Protein AF-I1CPD5-F1 (afdb_monomer)

Organism: Rhizopus delemar (strain RA 99-880 / ATCC MYA-4621 / FGSC 9543 / NRRL 43880) (NCBI:txid246409)

InterPro domains:
  IPR000232 Heat shock factor (HSF)-type, DNA-binding [PF00447] (18-62)
  IPR036388 Winged helix-like DNA-binding domain superfamily [G3DSA:1.10.10.10] (9-62)

Secondary structure (DSSP, 8-state):
------HHHHHHHHHHHHHHTT-EES--TTT--SGGGGS---EE-TT-BTTBGGGGGG--PPP-------------------------------------------------------------------TT---------HHHHHHHHHHHHHHHHHHHHHHHHHHHHHHHHHHHHHHHHHHHHHHHHHHGGGTTT-------------------GGGGHHHHHHHHHHHHHHHHHTTTT-

Mean predicted aligned error: 20.78 Å

Sequence (242 aa):
MPDGVNIKEEICLLLNVFQIYGFQRDTDARKSKDSKDKESCRWYHPYFRPGRRDLFHLIRRKATRYTRRKKIKQEKEETTVKTAEEAVEEIIGEEDEEVEEDPETILKMEDDEEDEIVLDNQQPAIQEYNTDDLKPTTQLSEEQQRHVAFRLYQERQRYEKVQDYYTEQLKAAHSKIKEQQLLIQRLEALIKPKAENYMPYYTQPSTMYISPFSFDTENNNWIQNITESIHDIDRECNVNNK

Structure (mmCIF, N/CA/C/O backbone):
data_AF-I1CPD5-F1
#
_entry.id   AF-I1CPD5-F1
#
loop_
_atom_site.group_PDB
_atom_site.id
_atom_site.type_symbol
_atom_site.label_atom_id
_atom_site.label_alt_id
_atom_site.label_comp_id
_atom_site.label_asym_id
_atom_site.label_entity_id
_atom_site.label_seq_id
_atom_site.pdbx_PDB_ins_code
_atom_site.Cartn_x
_atom_site.Cartn_y
_atom_site.Cartn_z
_atom_site.occupancy
_atom_site.B_iso_or_equiv
_atom_site.auth_seq_id
_atom_site.auth_comp_id
_atom_site.auth_asym_id
_atom_site.auth_atom_id
_atom_site.pdbx_PDB_model_num
ATOM 1 N N . MET A 1 1 ? 22.156 1.393 5.334 1.00 42.94 1 MET A N 1
ATOM 2 C CA . MET A 1 1 ? 21.465 0.760 4.195 1.00 42.94 1 MET A CA 1
ATOM 3 C C . MET A 1 1 ? 20.032 0.562 4.638 1.00 42.94 1 MET A C 1
ATOM 5 O O . MET A 1 1 ? 19.879 0.036 5.730 1.00 42.94 1 MET A O 1
ATOM 9 N N . PRO A 1 2 ? 19.024 1.086 3.924 1.00 53.91 2 PRO A N 1
ATOM 10 C CA . PRO A 1 2 ? 17.637 0.892 4.327 1.00 53.91 2 PRO A CA 1
ATOM 11 C C . PRO A 1 2 ? 17.325 -0.602 4.275 1.00 53.91 2 PRO A C 1
ATOM 13 O O . PRO A 1 2 ? 17.705 -1.265 3.305 1.00 53.91 2 PRO A O 1
ATOM 16 N N . ASP A 1 3 ? 16.706 -1.106 5.339 1.00 61.16 3 ASP A N 1
ATOM 17 C CA . ASP A 1 3 ? 16.281 -2.494 5.467 1.00 61.16 3 ASP A CA 1
ATOM 18 C C . ASP A 1 3 ? 15.510 -2.881 4.206 1.00 61.16 3 ASP A C 1
ATOM 20 O O . ASP A 1 3 ? 14.500 -2.265 3.855 1.00 61.16 3 ASP A O 1
ATOM 24 N N . GLY A 1 4 ? 16.064 -3.827 3.447 1.00 69.94 4 GLY A N 1
ATOM 25 C CA . GLY A 1 4 ? 15.443 -4.293 2.220 1.00 69.94 4 GLY A CA 1
ATOM 26 C C . GLY A 1 4 ? 14.062 -4.825 2.565 1.00 69.94 4 GLY A C 1
ATOM 27 O O . GLY A 1 4 ? 13.953 -5.758 3.357 1.00 69.94 4 GLY A O 1
ATOM 28 N N . VAL A 1 5 ? 13.021 -4.217 1.994 1.00 76.44 5 VAL A N 1
ATOM 29 C CA . VAL A 1 5 ? 11.643 -4.687 2.142 1.00 76.44 5 VAL A CA 1
ATOM 30 C C . VAL A 1 5 ? 11.630 -6.177 1.828 1.00 76.44 5 VAL A C 1
ATOM 32 O O . VAL A 1 5 ? 12.008 -6.594 0.729 1.00 76.44 5 VAL A O 1
ATOM 35 N N . ASN A 1 6 ? 11.253 -6.989 2.814 1.00 86.75 6 ASN A N 1
ATOM 36 C CA . ASN A 1 6 ? 11.199 -8.426 2.641 1.00 86.75 6 ASN A CA 1
ATOM 37 C C . ASN A 1 6 ? 9.968 -8.754 1.794 1.00 86.75 6 ASN A C 1
ATOM 39 O O . ASN A 1 6 ? 8.883 -9.015 2.306 1.00 86.75 6 ASN A O 1
ATOM 43 N N . ILE A 1 7 ? 10.145 -8.732 0.472 1.00 86.00 7 ILE A N 1
ATOM 44 C CA . ILE A 1 7 ? 9.095 -8.992 -0.524 1.00 86.00 7 ILE A CA 1
ATOM 45 C C . ILE A 1 7 ? 8.349 -10.300 -0.208 1.00 86.00 7 ILE A C 1
ATOM 47 O O . ILE A 1 7 ? 7.151 -10.411 -0.457 1.00 86.00 7 ILE A O 1
ATOM 51 N N . LYS A 1 8 ? 9.027 -11.293 0.388 1.00 86.12 8 LYS A N 1
ATOM 52 C CA . LYS A 1 8 ? 8.392 -12.552 0.796 1.00 86.12 8 LYS A CA 1
ATOM 53 C C . LYS A 1 8 ? 7.359 -12.341 1.903 1.00 86.12 8 LYS A C 1
ATOM 55 O O . LYS A 1 8 ? 6.286 -12.932 1.831 1.00 86.12 8 LYS A O 1
ATOM 60 N N . GLU A 1 9 ? 7.657 -11.509 2.897 1.00 86.25 9 GLU A N 1
ATOM 61 C CA . GLU A 1 9 ? 6.728 -11.196 3.988 1.00 86.25 9 GLU A CA 1
ATOM 62 C C . GLU A 1 9 ? 5.506 -10.440 3.471 1.00 86.25 9 GLU A C 1
ATOM 64 O O . GLU A 1 9 ? 4.380 -10.823 3.783 1.00 86.25 9 GLU A O 1
ATOM 69 N N . GLU A 1 10 ? 5.701 -9.435 2.614 1.00 89.56 10 GLU A N 1
ATOM 70 C CA . GLU A 1 10 ? 4.587 -8.686 2.022 1.00 89.56 10 GLU A CA 1
ATOM 71 C C . GLU A 1 10 ? 3.681 -9.578 1.169 1.00 89.56 10 GLU A C 1
ATOM 73 O O . GLU A 1 10 ? 2.454 -9.530 1.298 1.00 89.56 10 GLU A O 1
ATOM 78 N N . ILE A 1 11 ? 4.271 -10.452 0.345 1.00 89.06 11 ILE A N 1
ATOM 79 C CA . ILE A 1 11 ? 3.514 -11.438 -0.431 1.00 89.06 11 ILE A CA 1
ATOM 80 C C . ILE A 1 11 ? 2.746 -12.372 0.513 1.00 89.06 11 ILE A C 1
ATOM 82 O O . ILE A 1 11 ? 1.556 -12.597 0.304 1.00 89.06 11 ILE A O 1
ATOM 86 N N . CYS A 1 12 ? 3.368 -12.883 1.578 1.00 88.44 12 CYS A N 1
ATOM 87 C CA . CYS A 1 12 ? 2.688 -13.726 2.566 1.00 88.44 12 CYS A CA 1
ATOM 88 C C . CYS A 1 12 ? 1.507 -13.008 3.239 1.00 88.44 12 CYS A C 1
ATOM 90 O O . CYS A 1 12 ? 0.437 -13.603 3.393 1.00 88.44 12 CYS A O 1
ATOM 92 N N . LEU A 1 13 ? 1.663 -11.729 3.593 1.00 90.88 13 LEU A N 1
ATOM 93 C CA . LEU A 1 13 ? 0.585 -10.915 4.155 1.00 90.88 13 LEU A CA 1
ATOM 94 C C . LEU A 1 13 ? -0.569 -10.746 3.159 1.00 90.88 13 LEU A C 1
ATOM 96 O O . LEU A 1 13 ? -1.727 -10.937 3.534 1.00 90.88 13 LEU A O 1
ATOM 100 N N . LEU A 1 14 ? -0.275 -10.469 1.885 1.00 91.56 14 LEU A N 1
ATOM 101 C CA . LEU A 1 14 ? -1.289 -10.356 0.833 1.00 91.56 14 LEU A CA 1
ATOM 102 C C . LEU A 1 14 ? -2.050 -11.676 0.625 1.00 91.56 14 LEU A C 1
ATOM 104 O O . LEU A 1 14 ? -3.279 -11.689 0.543 1.00 91.56 14 LEU A O 1
ATOM 108 N N . LEU A 1 15 ? -1.335 -12.803 0.587 1.00 92.06 15 LEU A N 1
ATOM 109 C CA . LEU A 1 15 ? -1.947 -14.129 0.460 1.00 92.06 15 LEU A CA 1
ATOM 110 C C . LEU A 1 15 ? -2.858 -14.438 1.659 1.00 92.06 15 LEU A C 1
ATOM 112 O O . LEU A 1 15 ? -3.938 -15.005 1.484 1.00 92.06 15 LEU A O 1
ATOM 116 N N . ASN A 1 16 ? -2.462 -14.025 2.866 1.00 92.44 16 ASN A N 1
ATOM 117 C CA . ASN A 1 16 ? -3.291 -14.160 4.060 1.00 92.44 16 ASN A CA 1
ATOM 118 C C . ASN A 1 16 ? -4.569 -13.309 3.967 1.00 92.44 16 ASN A C 1
ATOM 120 O O . ASN A 1 16 ? -5.648 -13.786 4.317 1.00 92.44 16 ASN A O 1
ATOM 124 N N . VAL A 1 17 ? -4.477 -12.083 3.436 1.00 94.62 17 VAL A N 1
ATOM 125 C CA . VAL A 1 17 ? -5.645 -11.226 3.173 1.00 94.62 17 VAL A CA 1
ATOM 126 C C . VAL A 1 17 ? -6.642 -11.940 2.255 1.00 94.62 17 VAL A C 1
ATOM 128 O O . VAL A 1 17 ? -7.820 -12.045 2.593 1.00 94.62 17 VAL A O 1
ATOM 131 N N . PHE A 1 18 ? -6.196 -12.516 1.139 1.00 95.06 18 PHE A N 1
ATOM 132 C CA . PHE A 1 18 ? -7.093 -13.277 0.261 1.00 95.06 18 PHE A CA 1
ATOM 133 C C . PHE A 1 18 ? -7.773 -14.448 0.981 1.00 95.06 18 PHE A C 1
ATOM 135 O O . PHE A 1 18 ? -8.988 -14.632 0.856 1.00 95.06 18 PHE A O 1
ATOM 142 N N . GLN A 1 19 ? -7.027 -15.178 1.811 1.00 93.38 19 GLN A N 1
ATOM 143 C CA . GLN A 1 19 ? -7.550 -16.317 2.562 1.00 93.38 19 GLN A CA 1
ATOM 144 C C . GLN A 1 19 ? -8.651 -15.919 3.557 1.00 93.38 19 GLN A C 1
ATOM 146 O O . GLN A 1 19 ? -9.700 -16.576 3.621 1.00 93.38 19 GLN A O 1
ATOM 151 N N . ILE A 1 20 ? -8.446 -14.841 4.325 1.00 95.31 20 ILE A N 1
ATOM 152 C CA . ILE A 1 20 ? -9.437 -14.375 5.307 1.00 95.31 20 ILE A CA 1
ATOM 153 C C . ILE A 1 20 ? -10.699 -13.836 4.635 1.00 95.31 20 ILE A C 1
ATOM 155 O O . ILE A 1 20 ? -11.761 -13.931 5.232 1.00 95.31 20 ILE A O 1
ATOM 159 N N . TYR A 1 21 ? -10.621 -13.319 3.410 1.00 96.94 21 TYR A N 1
ATOM 160 C CA . TYR A 1 21 ? -11.795 -12.880 2.647 1.00 96.94 21 TYR A CA 1
ATOM 161 C C . TYR A 1 21 ? -12.427 -13.998 1.808 1.00 96.94 21 TYR A C 1
ATOM 163 O O . TYR A 1 21 ? -13.368 -13.749 1.067 1.00 96.94 21 TYR A O 1
ATOM 171 N N . GLY A 1 22 ? -11.943 -15.238 1.935 1.00 95.88 22 GLY A N 1
ATOM 172 C CA . GLY A 1 22 ? -12.550 -16.401 1.293 1.00 95.88 22 GLY A CA 1
ATOM 173 C C . GLY A 1 22 ? -12.244 -16.556 -0.193 1.00 95.88 22 GLY A C 1
ATOM 174 O O . GLY A 1 22 ? -12.933 -17.323 -0.860 1.00 95.88 22 GLY A O 1
ATOM 175 N N . PHE A 1 23 ? -11.223 -15.876 -0.714 1.00 97.06 23 PHE A N 1
ATOM 176 C CA . PHE A 1 23 ? -10.766 -16.121 -2.077 1.00 97.06 23 PHE A CA 1
ATOM 177 C C . PHE A 1 23 ? -10.183 -17.534 -2.181 1.00 97.06 23 PHE A C 1
ATOM 179 O O . PHE A 1 23 ? -9.459 -17.996 -1.298 1.00 97.06 23 PHE A O 1
ATOM 186 N N . GLN A 1 24 ? -10.504 -18.216 -3.274 1.00 95.25 24 GLN A N 1
ATOM 187 C CA . GLN A 1 24 ? -9.975 -19.529 -3.613 1.00 95.25 24 GLN A CA 1
ATOM 188 C C . GLN A 1 24 ? -8.854 -19.376 -4.638 1.00 95.25 24 GLN A C 1
ATOM 190 O O . GLN A 1 24 ? -8.891 -18.481 -5.486 1.00 95.25 24 GLN A O 1
ATOM 195 N N . ARG A 1 25 ? -7.845 -20.243 -4.552 1.00 93.06 25 ARG A N 1
ATOM 196 C CA . ARG A 1 25 ? -6.737 -20.271 -5.505 1.00 93.06 25 ARG A CA 1
ATOM 197 C C . ARG A 1 25 ? -7.111 -21.189 -6.665 1.00 93.06 25 ARG A C 1
ATOM 199 O O . ARG A 1 25 ? -7.307 -22.379 -6.452 1.00 93.06 25 ARG A O 1
ATOM 206 N N . ASP A 1 26 ? -7.221 -20.612 -7.855 1.00 88.81 26 ASP A N 1
ATOM 207 C CA . ASP A 1 26 ? -7.636 -21.303 -9.083 1.00 88.81 26 ASP A CA 1
ATOM 208 C C . ASP A 1 26 ? -6.428 -21.974 -9.762 1.00 88.81 26 ASP A C 1
ATOM 210 O O . ASP A 1 26 ? -6.491 -23.115 -10.208 1.00 88.81 26 ASP A O 1
ATOM 214 N N . THR A 1 27 ? -5.270 -21.301 -9.741 1.00 83.88 27 THR A N 1
ATOM 215 C CA . THR A 1 27 ? -3.998 -21.830 -10.258 1.00 83.88 27 THR A CA 1
ATOM 216 C C . THR A 1 27 ? -2.889 -21.755 -9.206 1.00 83.88 27 THR A C 1
ATOM 218 O O . THR A 1 27 ? -2.700 -20.730 -8.547 1.00 83.88 27 THR A O 1
ATOM 221 N N . ASP A 1 28 ? -2.130 -22.845 -9.036 1.00 81.44 28 ASP A N 1
ATOM 222 C CA . ASP A 1 28 ? -0.879 -22.848 -8.265 1.00 81.44 28 ASP A CA 1
ATOM 223 C C . ASP A 1 28 ? 0.298 -22.976 -9.235 1.00 81.44 28 ASP A C 1
ATOM 225 O O . ASP A 1 28 ? 0.498 -24.025 -9.850 1.00 81.44 28 ASP A O 1
ATOM 229 N N . ALA A 1 29 ? 1.090 -21.908 -9.332 1.00 77.00 29 ALA A N 1
ATOM 230 C CA . ALA A 1 29 ? 2.306 -21.824 -10.137 1.00 77.00 29 ALA A CA 1
ATOM 231 C C . ALA A 1 29 ? 3.319 -22.953 -9.857 1.00 77.00 29 ALA A C 1
ATOM 233 O O . ALA A 1 29 ? 4.134 -23.285 -10.712 1.00 77.00 29 ALA A O 1
ATOM 234 N N . ARG A 1 30 ? 3.270 -23.571 -8.669 1.00 75.62 30 ARG A N 1
ATOM 235 C CA . ARG A 1 30 ? 4.136 -24.708 -8.312 1.00 75.62 30 ARG A CA 1
ATOM 236 C C . ARG A 1 30 ? 3.640 -26.037 -8.874 1.00 75.62 30 ARG A C 1
ATOM 238 O O . ARG A 1 30 ? 4.415 -26.982 -8.961 1.00 75.62 30 ARG A O 1
ATOM 245 N N . LYS A 1 31 ? 2.351 -26.125 -9.211 1.00 78.38 31 LYS A N 1
ATOM 246 C CA . LYS A 1 31 ? 1.698 -27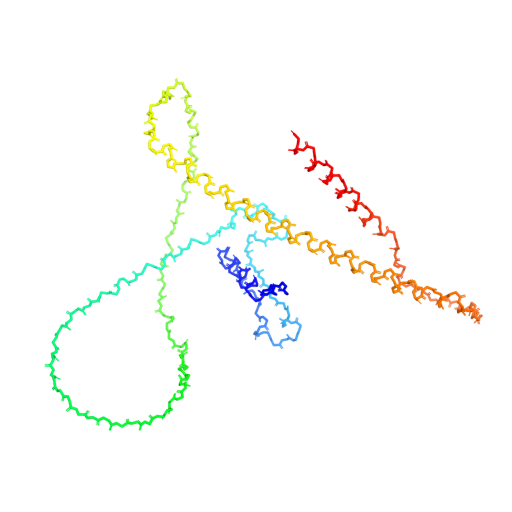.350 -9.697 1.00 78.38 31 LYS A CA 1
ATOM 247 C C . LYS A 1 31 ? 1.445 -27.332 -11.205 1.00 78.38 31 LYS A C 1
ATOM 249 O O . LYS A 1 31 ? 1.069 -28.363 -11.759 1.00 78.38 31 LYS A O 1
ATOM 254 N N . SER A 1 32 ? 1.632 -26.197 -11.878 1.00 78.25 32 SER A N 1
ATOM 255 C CA . SER A 1 32 ? 1.433 -26.095 -13.322 1.00 78.25 32 SER A CA 1
ATOM 256 C C . SER A 1 32 ? 2.569 -26.780 -14.093 1.00 78.25 32 SER A C 1
ATOM 258 O O . SER A 1 32 ? 3.761 -26.549 -13.874 1.00 78.25 32 SER A O 1
ATOM 260 N N . LYS A 1 33 ? 2.187 -27.665 -15.022 1.00 83.69 33 LYS A N 1
ATOM 261 C CA . LYS A 1 33 ? 3.123 -28.339 -15.935 1.00 83.69 33 LYS A CA 1
ATOM 262 C C . LYS A 1 33 ? 3.589 -27.395 -17.047 1.00 83.69 33 LYS A C 1
ATOM 264 O O . LYS A 1 33 ? 4.749 -27.456 -17.458 1.00 83.69 33 LYS A O 1
ATOM 269 N N . ASP A 1 34 ? 2.702 -2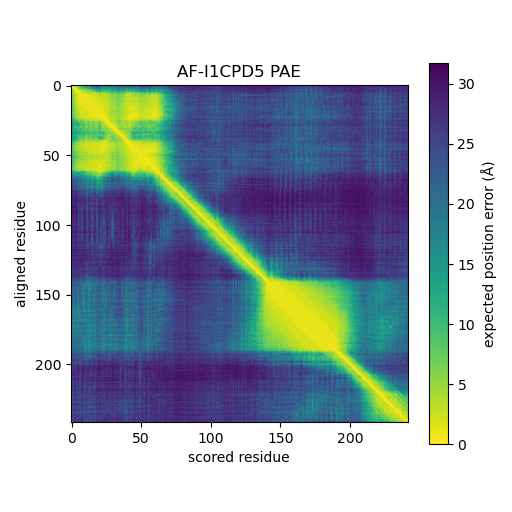6.508 -17.491 1.00 78.50 34 ASP A N 1
ATOM 270 C CA . ASP A 1 34 ? 2.949 -25.579 -18.587 1.00 78.50 34 ASP A CA 1
ATOM 271 C C . ASP A 1 34 ? 3.802 -24.392 -18.146 1.00 78.50 34 ASP A C 1
ATOM 273 O O . ASP A 1 34 ? 3.524 -23.740 -17.144 1.00 78.50 34 ASP A O 1
ATOM 277 N N . SER A 1 35 ? 4.852 -24.085 -18.914 1.00 76.69 35 SER A N 1
ATOM 278 C CA . SER A 1 35 ? 5.803 -23.009 -18.599 1.00 76.69 35 SER A CA 1
ATOM 279 C C . SER A 1 35 ? 5.166 -21.620 -18.531 1.00 76.69 35 SER A C 1
ATOM 281 O O . SER A 1 35 ? 5.679 -20.765 -17.819 1.00 76.69 35 SER A O 1
ATOM 283 N N . LYS A 1 36 ? 4.043 -21.403 -19.226 1.00 78.00 36 LYS A N 1
ATOM 284 C CA . LYS A 1 36 ? 3.321 -20.122 -19.240 1.00 78.00 36 LYS A CA 1
ATOM 285 C C . LYS A 1 36 ? 2.560 -19.842 -17.943 1.00 78.00 36 LYS A C 1
ATOM 287 O O . LYS A 1 36 ? 2.423 -18.685 -17.563 1.00 78.00 36 LYS A O 1
ATOM 292 N N . ASP A 1 37 ? 2.129 -20.886 -17.241 1.00 74.00 37 ASP A N 1
ATOM 293 C CA . ASP A 1 37 ? 1.332 -20.756 -16.017 1.00 74.00 37 ASP A CA 1
ATOM 294 C C . ASP A 1 37 ? 2.192 -20.812 -14.746 1.00 74.00 37 ASP A C 1
ATOM 296 O O . ASP A 1 37 ? 1.668 -20.768 -13.634 1.00 74.00 37 ASP A O 1
ATOM 300 N N . LYS A 1 38 ? 3.521 -20.905 -14.881 1.00 76.25 38 LYS A N 1
ATOM 301 C CA . LYS A 1 38 ? 4.464 -20.910 -13.747 1.00 76.25 38 LYS A CA 1
ATOM 302 C C . LYS A 1 38 ? 4.667 -19.532 -13.121 1.00 76.25 38 LYS A C 1
ATOM 304 O O . LYS A 1 38 ? 5.190 -19.438 -12.018 1.00 76.25 38 LYS A O 1
ATOM 309 N N . GLU A 1 39 ? 4.255 -18.470 -13.805 1.00 76.94 39 GLU A N 1
ATOM 310 C CA . GLU A 1 39 ? 4.449 -17.090 -13.342 1.00 76.94 39 GLU A CA 1
ATOM 311 C C . GLU A 1 39 ? 3.150 -16.431 -12.860 1.00 76.94 39 GLU A C 1
ATOM 313 O O . GLU A 1 39 ? 3.186 -15.324 -12.326 1.00 76.94 39 GLU A O 1
ATOM 318 N N . SER A 1 40 ? 1.996 -17.097 -13.000 1.00 83.25 40 SER A N 1
ATOM 319 C CA . SER A 1 40 ? 0.702 -16.512 -12.638 1.00 83.25 40 SER A CA 1
ATOM 320 C C . SER A 1 40 ? -0.011 -17.299 -11.537 1.00 83.25 40 SER A C 1
ATOM 322 O O . SER A 1 40 ? -0.241 -18.502 -11.624 1.00 83.25 40 SER A O 1
ATOM 324 N N . CYS A 1 41 ? -0.375 -16.594 -10.467 1.00 86.94 41 CYS A N 1
ATOM 325 C CA . CYS A 1 41 ? -1.241 -17.100 -9.409 1.00 86.94 41 CYS A CA 1
ATOM 326 C C . CYS A 1 41 ? -2.592 -16.398 -9.539 1.00 86.94 41 CYS A C 1
ATOM 328 O O . CYS A 1 41 ? -2.670 -15.176 -9.386 1.00 86.94 41 CYS A O 1
ATOM 330 N N . ARG A 1 42 ? -3.652 -17.150 -9.853 1.00 91.75 42 ARG A N 1
ATOM 331 C CA . ARG A 1 42 ? -4.998 -16.600 -10.033 1.00 91.75 42 ARG A CA 1
ATOM 332 C C . ARG A 1 42 ? -5.869 -16.899 -8.819 1.00 91.75 42 ARG A C 1
ATOM 334 O O . ARG A 1 42 ? -5.953 -18.035 -8.354 1.00 91.75 42 ARG A O 1
ATOM 341 N N . TRP A 1 43 ? -6.546 -15.862 -8.337 1.00 94.62 43 TRP A N 1
ATOM 342 C CA . TRP A 1 43 ? -7.496 -15.943 -7.233 1.00 94.62 43 TRP A CA 1
ATOM 343 C C . TRP A 1 43 ? -8.911 -15.666 -7.728 1.00 94.62 43 TRP A C 1
ATOM 345 O O . TRP A 1 43 ? -9.127 -14.781 -8.559 1.00 94.62 43 TRP A O 1
ATOM 355 N N . TYR A 1 44 ? -9.871 -16.414 -7.199 1.00 96.00 44 TYR A N 1
ATOM 356 C CA . TYR A 1 44 ? -11.279 -16.322 -7.555 1.00 96.00 44 TYR A CA 1
ATOM 357 C C . TYR A 1 44 ? -12.146 -16.137 -6.308 1.00 96.00 44 TYR A C 1
ATOM 359 O O . TYR A 1 44 ? -11.915 -16.754 -5.269 1.00 96.00 44 TYR A O 1
ATOM 367 N N . HIS A 1 45 ? -13.168 -15.292 -6.424 1.00 97.50 45 HIS A N 1
ATOM 368 C CA . HIS A 1 45 ? -14.228 -15.161 -5.433 1.00 97.50 45 HIS A CA 1
ATOM 369 C C . HIS A 1 45 ? -15.562 -14.928 -6.163 1.00 97.50 45 HIS A C 1
ATOM 371 O O . HIS A 1 45 ? -15.612 -14.047 -7.026 1.00 97.50 45 HIS A O 1
ATOM 377 N N . PRO A 1 46 ? -16.658 -15.640 -5.830 1.00 97.50 46 PRO A N 1
ATOM 378 C CA . PRO A 1 46 ? -17.920 -15.573 -6.583 1.00 97.50 46 PRO A CA 1
ATOM 379 C C . PRO A 1 46 ? -18.482 -14.155 -6.773 1.00 97.50 46 PRO A C 1
ATOM 381 O O . PRO A 1 46 ? -19.027 -13.829 -7.835 1.00 97.50 46 PRO A O 1
ATOM 384 N N . TYR A 1 47 ? -18.304 -13.314 -5.749 1.00 97.88 47 TYR A N 1
ATOM 385 C CA . TYR A 1 47 ? -18.756 -11.918 -5.694 1.00 97.88 47 TYR A CA 1
ATOM 386 C C . TYR A 1 47 ? -17.717 -10.886 -6.168 1.00 97.88 47 TYR A C 1
ATOM 388 O O . TYR A 1 47 ? -18.026 -9.701 -6.236 1.00 97.88 47 TYR A O 1
ATOM 396 N N . PHE A 1 48 ? -16.496 -11.302 -6.518 1.00 97.25 48 PHE A N 1
ATOM 397 C CA . PHE A 1 48 ? -15.464 -10.402 -7.037 1.00 97.25 48 PHE A CA 1
ATOM 398 C C . PHE A 1 48 ? -15.409 -10.500 -8.563 1.00 97.25 48 PHE A C 1
ATOM 400 O O . PHE A 1 48 ? -14.648 -11.286 -9.130 1.00 97.25 48 PHE A O 1
ATOM 407 N N . ARG A 1 49 ? -16.263 -9.725 -9.243 1.00 96.12 49 ARG A N 1
ATOM 408 C CA . ARG A 1 49 ? -16.379 -9.739 -10.709 1.00 96.12 49 ARG A CA 1
ATOM 409 C C . ARG A 1 49 ? -16.039 -8.374 -11.315 1.00 96.12 49 ARG A C 1
ATOM 411 O O . ARG A 1 49 ? -16.462 -7.350 -10.770 1.00 96.12 49 ARG A O 1
ATOM 418 N N . PRO A 1 50 ? -15.339 -8.328 -12.463 1.00 97.06 50 PRO A N 1
ATOM 419 C CA . PRO A 1 50 ? -15.147 -7.086 -13.206 1.00 97.06 50 PRO A CA 1
ATOM 420 C C . PRO A 1 50 ? -16.494 -6.414 -13.518 1.00 97.06 50 PRO A C 1
ATOM 422 O O . PRO A 1 50 ? -17.430 -7.070 -13.968 1.00 97.06 50 PRO A O 1
ATOM 425 N N . GLY A 1 51 ? -16.609 -5.112 -13.243 1.00 96.94 51 GLY A N 1
ATOM 426 C CA . GLY A 1 51 ? -17.823 -4.325 -13.510 1.00 96.94 51 GLY A CA 1
ATOM 427 C C . GLY A 1 51 ? -18.959 -4.458 -12.483 1.00 96.94 51 GLY A C 1
ATOM 428 O O . GLY A 1 51 ? -19.935 -3.721 -12.580 1.00 96.94 51 GLY A O 1
ATOM 429 N N . ARG A 1 52 ? -18.842 -5.330 -11.472 1.00 97.12 52 ARG A N 1
ATOM 430 C CA . ARG A 1 52 ? -19.867 -5.535 -10.429 1.00 97.12 52 ARG A CA 1
ATOM 431 C C . ARG A 1 52 ? -19.328 -5.200 -9.039 1.00 97.12 52 ARG A C 1
ATOM 433 O O . ARG A 1 52 ? -19.052 -6.078 -8.226 1.00 97.12 52 ARG A O 1
ATOM 440 N N . ARG A 1 53 ? -19.151 -3.901 -8.776 1.00 97.12 53 ARG A N 1
ATOM 441 C CA . ARG A 1 53 ? -18.729 -3.386 -7.454 1.00 97.12 53 ARG A CA 1
ATOM 442 C C . ARG A 1 53 ? -19.844 -3.441 -6.414 1.00 97.12 53 ARG A C 1
ATOM 444 O O . ARG A 1 53 ? -19.571 -3.423 -5.219 1.00 97.12 53 ARG A O 1
ATOM 451 N N . ASP A 1 54 ? -21.086 -3.529 -6.876 1.00 97.56 54 ASP A N 1
ATOM 452 C CA . ASP A 1 54 ? -22.270 -3.695 -6.044 1.00 97.56 54 ASP A CA 1
ATOM 453 C C . ASP A 1 54 ? -22.163 -4.934 -5.159 1.00 97.56 54 ASP A C 1
ATOM 455 O O . ASP A 1 54 ? -22.637 -4.888 -4.043 1.00 97.56 54 ASP A O 1
ATOM 459 N N . LEU A 1 55 ? -21.481 -5.999 -5.587 1.00 96.81 55 LEU A N 1
ATOM 460 C CA . LEU A 1 55 ? -21.368 -7.245 -4.824 1.00 96.81 55 LEU A CA 1
ATOM 461 C C . LEU A 1 55 ? -20.265 -7.227 -3.750 1.00 96.81 55 LEU A C 1
ATOM 463 O O . LEU A 1 55 ? -20.152 -8.174 -2.973 1.00 96.81 55 LEU A O 1
ATOM 467 N N . PHE A 1 56 ? -19.449 -6.171 -3.664 1.00 96.50 56 PHE A N 1
ATOM 468 C CA . PHE A 1 56 ? -18.280 -6.155 -2.772 1.00 96.50 56 PHE A CA 1
ATOM 469 C C . PHE A 1 56 ? -18.653 -6.210 -1.288 1.00 96.50 56 PHE A C 1
ATOM 471 O O . PHE A 1 56 ? -17.925 -6.807 -0.502 1.00 96.50 56 PHE A O 1
ATOM 478 N N . HIS A 1 57 ? -19.812 -5.672 -0.905 1.00 96.19 57 HIS A N 1
ATOM 479 C CA . HIS A 1 57 ? -20.306 -5.728 0.476 1.00 96.19 57 HIS A CA 1
ATOM 480 C C . HIS A 1 57 ? -20.648 -7.155 0.951 1.00 96.19 57 HIS A C 1
ATOM 482 O O . HIS A 1 57 ? -20.763 -7.398 2.155 1.00 96.19 57 HIS A O 1
ATOM 488 N N . LEU A 1 58 ? -20.805 -8.104 0.020 1.00 97.06 58 LEU A N 1
ATOM 489 C CA . LEU A 1 58 ? -21.022 -9.520 0.323 1.00 97.06 58 LEU A CA 1
ATOM 490 C C . LEU A 1 58 ? -19.709 -10.256 0.627 1.00 97.06 58 LEU A C 1
ATOM 492 O O . LEU A 1 58 ? -19.735 -11.338 1.211 1.00 97.06 58 LEU A O 1
ATOM 496 N N . ILE A 1 59 ? -18.558 -9.683 0.261 1.00 97.31 59 ILE A N 1
ATOM 497 C CA . ILE A 1 59 ? -17.240 -10.231 0.590 1.00 97.31 59 ILE A CA 1
ATOM 498 C C . ILE A 1 59 ? -16.937 -9.869 2.042 1.00 97.31 59 ILE A C 1
ATOM 500 O O . ILE A 1 59 ? -16.627 -8.724 2.370 1.00 97.31 59 ILE A O 1
ATOM 504 N N . ARG A 1 60 ? -17.041 -10.853 2.935 1.00 96.62 60 ARG A N 1
ATOM 505 C CA . ARG A 1 60 ? -16.820 -10.666 4.372 1.00 96.62 60 ARG A CA 1
ATOM 506 C C . ARG A 1 60 ? -15.581 -11.411 4.834 1.00 96.62 60 ARG A C 1
ATOM 508 O O . ARG A 1 60 ? -15.238 -12.475 4.325 1.00 96.62 60 ARG A O 1
ATOM 515 N N . ARG A 1 61 ? -14.924 -10.852 5.848 1.00 95.19 61 ARG A N 1
ATOM 516 C CA . ARG A 1 61 ? -13.822 -11.522 6.534 1.00 95.19 61 ARG A CA 1
ATOM 517 C C . ARG A 1 61 ? -14.365 -12.738 7.293 1.00 95.19 61 ARG A C 1
ATOM 519 O O . ARG A 1 61 ? -15.304 -12.608 8.075 1.00 95.19 61 ARG A O 1
ATOM 526 N N . LYS A 1 62 ? -13.746 -13.902 7.108 1.00 91.75 62 LYS A N 1
ATOM 527 C CA . LYS A 1 62 ? -13.949 -15.093 7.936 1.00 91.75 62 LYS A CA 1
ATOM 528 C C . LYS A 1 62 ? -13.595 -14.745 9.380 1.00 91.75 62 LYS A C 1
ATOM 530 O O . LYS A 1 62 ? -12.525 -14.190 9.640 1.00 91.75 62 LYS A O 1
ATOM 535 N N . ALA A 1 63 ? -14.490 -15.066 10.314 1.00 84.88 63 ALA A N 1
ATOM 536 C CA . ALA A 1 63 ? -14.212 -14.896 11.733 1.00 84.88 63 ALA A CA 1
ATOM 537 C C . ALA A 1 63 ? -12.931 -15.661 12.073 1.00 84.88 63 ALA A C 1
ATOM 539 O O . ALA A 1 63 ? -12.759 -16.814 11.666 1.00 84.88 63 ALA A O 1
ATOM 540 N N . THR A 1 64 ? -12.015 -15.019 12.797 1.00 78.31 64 THR A N 1
ATOM 541 C CA . THR A 1 64 ? -10.846 -15.721 13.314 1.00 78.31 64 THR A CA 1
ATOM 542 C C . THR A 1 64 ? -11.378 -16.808 14.230 1.00 78.31 64 THR A C 1
ATOM 544 O O . THR A 1 64 ? -11.900 -16.506 15.306 1.00 78.31 64 THR A O 1
ATOM 547 N N . ARG A 1 65 ? -11.283 -18.071 13.801 1.00 73.75 65 ARG A N 1
ATOM 548 C CA . ARG A 1 65 ? -11.440 -19.192 14.718 1.00 73.75 65 ARG A CA 1
ATOM 549 C C . ARG A 1 65 ? -10.302 -19.032 15.713 1.00 73.75 65 ARG A C 1
ATOM 551 O O . ARG A 1 65 ? -9.173 -19.413 15.423 1.00 73.75 65 ARG A O 1
ATOM 558 N N . TYR A 1 66 ? -10.576 -18.388 16.848 1.00 61.66 66 TYR A N 1
ATOM 559 C CA . TYR A 1 66 ? -9.696 -18.487 17.996 1.00 61.66 66 TYR A CA 1
ATOM 560 C C . TYR A 1 66 ? -9.591 -19.978 18.248 1.00 61.66 66 TYR A C 1
ATOM 562 O O . TYR A 1 66 ? -10.578 -20.616 18.618 1.00 61.66 66 TYR A O 1
ATOM 570 N N . THR A 1 67 ? -8.425 -20.548 17.952 1.00 58.38 67 THR A N 1
ATOM 571 C CA . THR A 1 67 ? -8.114 -21.908 18.349 1.00 58.38 67 THR A CA 1
ATOM 572 C C . THR A 1 67 ? -8.273 -21.900 19.856 1.00 58.38 67 THR A C 1
ATOM 574 O O . THR A 1 67 ? -7.501 -21.285 20.594 1.00 58.38 67 THR A O 1
ATOM 577 N N . ARG A 1 68 ? -9.396 -22.452 20.319 1.00 60.12 68 ARG A N 1
ATOM 578 C CA . ARG A 1 68 ? -9.708 -22.562 21.733 1.00 60.12 68 ARG A CA 1
ATOM 579 C C . ARG A 1 68 ? -8.580 -23.419 22.276 1.00 60.12 68 ARG A C 1
ATOM 581 O O . ARG A 1 68 ? -8.566 -24.617 22.015 1.00 60.12 68 ARG A O 1
ATOM 588 N N . ARG A 1 69 ? -7.581 -22.785 22.903 1.00 58.38 69 ARG A N 1
ATOM 589 C CA . ARG A 1 69 ? -6.410 -23.468 23.454 1.00 58.38 69 ARG A CA 1
ATOM 590 C C . ARG A 1 69 ? -6.954 -24.619 24.283 1.00 58.38 69 ARG A C 1
ATOM 592 O O . ARG A 1 69 ? -7.595 -24.382 25.310 1.00 58.38 69 ARG A O 1
ATOM 599 N N . LYS A 1 70 ? -6.777 -25.847 23.787 1.00 63.69 70 LYS A N 1
ATOM 600 C CA . LYS A 1 70 ?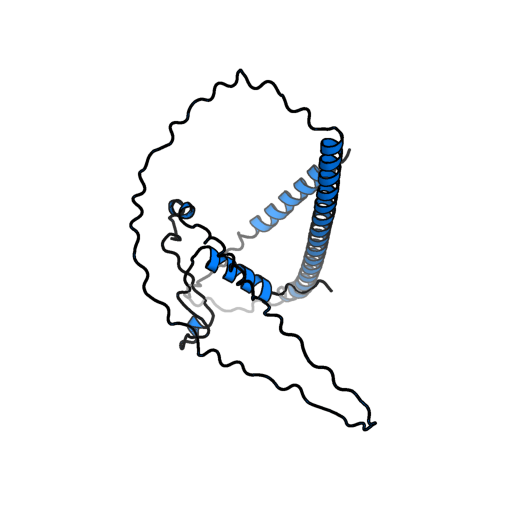 -7.036 -27.063 24.550 1.00 63.69 70 LYS A CA 1
ATOM 601 C C . LYS A 1 70 ? -6.178 -26.873 25.793 1.00 63.69 70 LYS A C 1
ATOM 603 O O . LYS A 1 70 ? -4.957 -26.817 25.682 1.00 63.69 70 LYS A O 1
ATOM 608 N N . LYS A 1 71 ? -6.805 -26.610 26.944 1.00 60.22 71 LYS A N 1
ATOM 609 C CA . LYS A 1 71 ? -6.090 -26.566 28.217 1.00 60.22 71 LYS A CA 1
ATOM 610 C C . LYS A 1 71 ? -5.490 -27.955 28.364 1.00 60.22 71 LYS A C 1
ATOM 612 O O . LYS A 1 71 ? -6.224 -28.901 28.634 1.00 60.22 71 LYS A O 1
ATOM 617 N N . ILE A 1 72 ? -4.197 -28.072 28.078 1.00 60.53 72 ILE A N 1
ATOM 618 C CA . ILE A 1 72 ? -3.410 -29.255 28.387 1.00 60.53 72 ILE A CA 1
ATOM 619 C C . ILE A 1 72 ? -3.516 -29.374 29.901 1.00 60.53 72 ILE A C 1
ATOM 621 O O . ILE A 1 72 ? -3.019 -28.531 30.649 1.00 60.53 72 ILE A O 1
ATOM 625 N N . LYS A 1 73 ? -4.329 -30.336 30.329 1.00 62.00 73 LYS A N 1
ATOM 626 C CA . LYS A 1 73 ? -4.519 -30.684 31.725 1.00 62.00 73 LYS A CA 1
ATOM 627 C C . LYS A 1 73 ? -3.190 -31.304 32.137 1.00 62.00 73 LYS A C 1
ATOM 629 O O . LYS A 1 73 ? -2.875 -32.418 31.744 1.00 62.00 73 LYS A O 1
ATOM 634 N N . GLN A 1 74 ? -2.372 -30.500 32.800 1.00 52.31 74 GLN A N 1
ATOM 635 C CA . GLN A 1 74 ? -1.109 -30.917 33.377 1.00 52.31 74 GLN A CA 1
ATOM 636 C C . GLN A 1 74 ? -1.467 -31.848 34.542 1.00 52.31 74 GLN A C 1
ATOM 638 O O . GLN A 1 74 ? -1.783 -31.3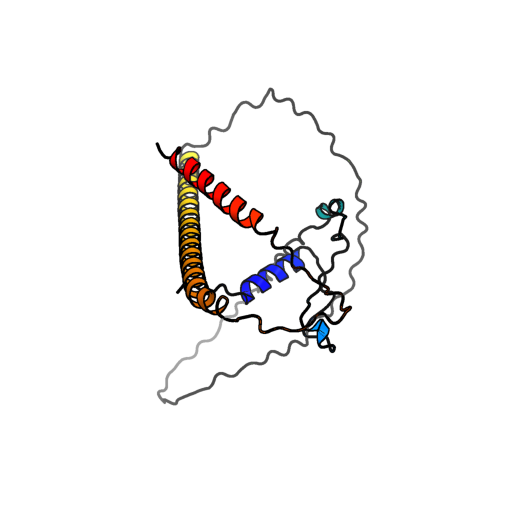86 35.638 1.00 52.31 74 GLN A O 1
ATOM 643 N N . GLU A 1 75 ? -1.559 -33.148 34.265 1.00 58.56 75 GLU A N 1
ATOM 644 C CA . GLU A 1 75 ? -1.625 -34.152 35.318 1.00 58.56 75 GLU A CA 1
ATOM 645 C C . GLU A 1 75 ? -0.257 -34.211 35.988 1.00 58.56 75 GLU A C 1
ATOM 647 O O . GLU A 1 75 ? 0.790 -34.382 35.366 1.00 58.56 75 GLU A O 1
ATOM 652 N N . LYS A 1 76 ? -0.314 -33.911 37.278 1.00 54.75 76 LYS A N 1
ATOM 653 C CA . LYS A 1 76 ? 0.772 -33.846 38.230 1.00 54.75 76 LYS A CA 1
ATOM 654 C C . LYS A 1 76 ? 0.819 -35.214 38.901 1.00 54.75 76 LYS A C 1
ATOM 656 O O . LYS A 1 76 ? -0.065 -35.492 39.704 1.00 54.75 76 LYS A O 1
ATOM 661 N N . GLU A 1 77 ? 1.835 -36.020 38.620 1.00 55.62 77 GLU A N 1
ATOM 662 C CA . GLU A 1 77 ? 2.247 -37.089 39.532 1.00 55.62 77 GLU A CA 1
ATOM 663 C C . GLU A 1 77 ? 3.733 -36.938 39.866 1.00 55.62 77 GLU A C 1
ATOM 665 O O . GLU A 1 77 ? 4.614 -36.934 39.009 1.00 55.62 77 GLU A O 1
ATOM 670 N N . GLU A 1 78 ? 3.954 -36.697 41.158 1.00 53.62 78 GLU A N 1
ATOM 671 C CA . GLU A 1 78 ? 5.226 -36.665 41.869 1.00 53.62 78 GLU A CA 1
ATOM 672 C C . GLU A 1 78 ? 5.734 -38.090 42.145 1.00 53.62 78 GLU A C 1
ATOM 674 O O . GLU A 1 78 ? 4.967 -39.048 42.119 1.00 53.62 78 GLU A O 1
ATOM 679 N N . THR A 1 79 ? 6.999 -38.155 42.582 1.00 40.34 79 THR A N 1
ATOM 680 C CA . THR A 1 79 ? 7.782 -39.284 43.136 1.00 40.34 79 THR A CA 1
ATOM 681 C C . THR A 1 79 ? 8.653 -39.999 42.089 1.00 40.34 79 THR A C 1
ATOM 683 O O . THR A 1 79 ? 8.177 -40.472 41.076 1.00 40.34 79 THR A O 1
ATOM 686 N N . THR A 1 80 ? 9.981 -40.105 42.221 1.00 40.38 80 THR A N 1
ATOM 687 C CA . THR A 1 80 ? 10.770 -40.322 43.441 1.00 40.38 80 THR A CA 1
ATOM 688 C C . THR A 1 80 ? 12.241 -39.939 43.218 1.00 40.38 80 THR A C 1
ATOM 690 O O . THR A 1 80 ? 12.827 -40.260 42.189 1.00 40.38 80 THR A O 1
ATOM 693 N N . VAL A 1 81 ? 12.842 -39.296 44.219 1.00 51.34 81 VAL A N 1
ATOM 694 C CA . VAL A 1 81 ? 14.280 -39.005 44.345 1.00 51.34 81 VAL A CA 1
ATOM 695 C C . VAL A 1 81 ? 15.061 -40.283 44.675 1.00 51.34 81 VAL A C 1
ATOM 697 O O . VAL A 1 81 ? 14.704 -40.963 45.637 1.00 51.34 81 VAL A O 1
ATOM 700 N N . LYS A 1 82 ? 16.177 -40.537 43.974 1.00 44.81 82 LYS A N 1
ATOM 701 C CA . LYS A 1 82 ? 17.384 -41.172 44.540 1.00 44.81 82 LYS A CA 1
ATOM 702 C C . LYS A 1 82 ? 18.664 -40.514 43.988 1.00 44.81 82 LYS A C 1
ATOM 704 O O . LYS A 1 82 ? 18.926 -40.542 42.794 1.00 44.81 82 LYS A O 1
ATOM 709 N N . THR A 1 83 ? 19.397 -39.913 44.925 1.00 41.78 83 THR A N 1
ATOM 710 C CA . THR A 1 83 ? 20.858 -39.683 45.059 1.00 41.78 83 THR A CA 1
ATOM 711 C C . THR A 1 83 ? 21.737 -40.811 44.488 1.00 41.78 83 THR A C 1
ATOM 713 O O . THR A 1 83 ? 21.268 -41.943 44.463 1.00 41.78 83 THR A O 1
ATOM 716 N N . ALA A 1 84 ? 23.022 -40.669 44.142 1.00 48.00 84 ALA A N 1
ATOM 717 C CA . ALA A 1 84 ? 24.024 -39.594 44.158 1.00 48.00 84 ALA A CA 1
ATOM 718 C C . ALA A 1 84 ? 25.235 -40.055 43.298 1.00 48.00 84 ALA A C 1
ATOM 720 O O . ALA A 1 84 ? 25.389 -41.253 43.089 1.00 48.00 84 ALA A O 1
ATOM 721 N N . GLU A 1 85 ? 26.055 -39.087 42.865 1.00 49.41 85 GLU A N 1
ATOM 722 C CA . GLU A 1 85 ? 27.522 -39.127 42.659 1.00 49.41 85 GLU A CA 1
ATOM 723 C C . GLU A 1 85 ? 28.175 -40.313 41.915 1.00 49.41 85 GLU A C 1
ATOM 725 O O . GLU A 1 85 ? 28.345 -41.375 42.496 1.00 49.41 85 GLU A O 1
ATOM 730 N N . GLU A 1 86 ? 28.710 -40.068 40.707 1.00 48.75 86 GLU A N 1
ATOM 731 C CA . GLU A 1 86 ? 30.150 -40.234 40.414 1.00 48.75 86 GLU A CA 1
ATOM 732 C C . GLU A 1 86 ? 30.541 -39.485 39.120 1.00 48.75 86 GLU A C 1
ATOM 734 O O . GLU A 1 86 ? 29.697 -39.059 38.335 1.00 48.75 86 GLU A O 1
ATOM 739 N N . ALA A 1 87 ? 31.835 -39.228 38.990 1.00 47.19 87 ALA A N 1
ATOM 740 C CA . ALA A 1 87 ? 32.492 -38.148 38.278 1.00 47.19 87 ALA A CA 1
ATOM 741 C C . ALA A 1 87 ? 32.823 -38.422 36.793 1.00 47.19 87 ALA A C 1
ATOM 743 O O . ALA A 1 87 ? 33.103 -39.550 36.416 1.00 47.19 87 ALA A O 1
ATOM 744 N N . VAL A 1 88 ? 32.899 -37.315 36.036 1.00 54.84 88 VAL A N 1
ATOM 745 C CA . VAL A 1 88 ? 33.876 -36.987 34.970 1.00 54.84 88 VAL A CA 1
ATOM 746 C C . VAL A 1 88 ? 34.029 -37.978 33.807 1.00 54.84 88 VAL A C 1
ATOM 748 O O . VAL A 1 88 ? 34.725 -38.973 33.937 1.00 54.84 88 VAL A O 1
ATOM 751 N N . GLU A 1 89 ? 33.563 -37.581 32.617 1.00 50.47 89 GLU A N 1
ATOM 752 C CA . GLU A 1 89 ? 34.453 -37.436 31.453 1.00 50.47 89 GLU A CA 1
ATOM 753 C C . GLU A 1 89 ? 33.831 -36.572 30.340 1.00 50.47 89 GLU A C 1
ATOM 755 O O . GLU A 1 89 ? 32.638 -36.603 30.050 1.00 50.47 89 GLU A O 1
ATOM 760 N N . GLU A 1 90 ? 34.704 -35.741 29.791 1.00 56.97 90 GLU A N 1
ATOM 761 C CA . GLU A 1 90 ? 34.639 -34.923 28.583 1.00 56.97 90 GLU A CA 1
ATOM 762 C C . GLU A 1 90 ? 34.493 -35.801 27.324 1.00 56.97 90 GLU A C 1
ATOM 764 O O . GLU A 1 90 ? 35.152 -36.828 27.281 1.00 56.97 90 GLU A O 1
ATOM 769 N N . ILE A 1 91 ? 33.676 -35.405 26.328 1.00 46.88 91 ILE A N 1
ATOM 770 C CA . ILE A 1 91 ? 33.739 -35.720 24.866 1.00 46.88 91 ILE A CA 1
ATOM 771 C C . ILE A 1 91 ? 32.518 -35.017 24.214 1.00 46.88 91 ILE A C 1
ATOM 773 O O . ILE A 1 91 ? 31.381 -35.288 24.573 1.00 46.88 91 ILE A O 1
ATOM 777 N N . ILE A 1 92 ? 32.693 -33.864 23.556 1.00 47.81 92 ILE A N 1
ATOM 778 C CA . ILE A 1 92 ? 32.801 -33.651 22.094 1.00 47.81 92 ILE A CA 1
ATOM 779 C C . ILE A 1 92 ? 31.587 -34.148 21.281 1.00 47.81 92 ILE A C 1
ATOM 781 O O . ILE A 1 92 ? 31.462 -35.337 21.030 1.00 47.81 92 ILE A O 1
ATOM 785 N N . GLY A 1 93 ? 30.821 -33.173 20.767 1.00 49.72 93 GLY A N 1
ATOM 786 C CA . GLY A 1 93 ? 30.205 -33.163 19.431 1.00 49.72 93 GLY A CA 1
ATOM 787 C C . GLY A 1 93 ? 29.037 -34.113 19.174 1.00 49.72 93 GLY A C 1
ATOM 788 O O . GLY A 1 93 ? 29.266 -35.261 18.823 1.00 49.72 93 GLY A O 1
ATOM 789 N N . GLU A 1 94 ? 27.810 -33.589 19.191 1.00 51.28 94 GLU A N 1
ATOM 790 C CA . GLU A 1 94 ? 26.676 -34.214 18.503 1.00 51.28 94 GLU A CA 1
ATOM 791 C C . GLU A 1 94 ? 25.958 -33.180 17.638 1.00 51.28 94 GLU A C 1
ATOM 793 O O . GLU A 1 94 ? 25.778 -32.019 18.010 1.00 51.28 94 GLU A O 1
ATOM 798 N N . GLU A 1 95 ? 25.696 -33.638 16.425 1.00 49.22 95 GLU A N 1
ATOM 799 C CA . GLU A 1 95 ? 25.296 -32.919 15.233 1.00 49.22 95 GLU A CA 1
ATOM 800 C C . GLU A 1 95 ? 23.784 -32.662 15.250 1.00 49.22 95 GLU A C 1
ATOM 802 O O . GLU A 1 95 ? 23.014 -33.430 15.825 1.00 49.22 95 GLU A O 1
ATOM 807 N N . ASP A 1 96 ? 23.370 -31.563 14.617 1.00 45.69 96 ASP A N 1
ATOM 808 C CA . ASP A 1 96 ? 21.970 -31.194 14.425 1.00 45.69 96 ASP A CA 1
ATOM 809 C C . ASP A 1 96 ? 21.230 -32.292 13.633 1.00 45.69 96 ASP A C 1
ATOM 811 O O . ASP A 1 96 ? 21.349 -32.400 12.411 1.00 45.69 96 ASP A O 1
ATOM 815 N N . GLU A 1 97 ? 20.468 -33.121 14.345 1.00 60.81 97 GLU A N 1
ATOM 816 C CA . GLU A 1 97 ? 19.575 -34.131 13.781 1.00 60.81 97 GLU A CA 1
ATOM 817 C C . GLU A 1 97 ? 18.302 -33.431 13.262 1.00 60.81 97 GLU A C 1
ATOM 819 O O . GLU A 1 97 ? 17.419 -33.026 14.024 1.00 60.81 97 GLU A O 1
ATOM 824 N N . GLU A 1 98 ? 18.233 -33.222 11.942 1.00 56.03 98 GLU A N 1
ATOM 825 C CA . GLU A 1 98 ? 17.033 -32.752 11.241 1.00 56.03 98 GLU A CA 1
ATOM 826 C C . GLU A 1 98 ? 15.904 -33.782 11.393 1.00 56.03 98 GLU A C 1
ATOM 828 O O . GLU A 1 98 ? 15.859 -34.808 10.715 1.00 56.03 98 GLU A O 1
ATOM 833 N N . VAL A 1 99 ? 14.961 -33.494 12.289 1.00 49.97 99 VAL A N 1
ATOM 834 C CA . VAL A 1 99 ? 13.709 -34.244 12.413 1.00 49.97 99 VAL A CA 1
ATOM 835 C C . VAL A 1 99 ? 12.792 -33.855 11.248 1.00 49.97 99 VAL A C 1
ATOM 837 O O . VAL A 1 99 ? 12.117 -32.824 11.286 1.00 49.97 99 VAL A O 1
ATOM 840 N N . GLU A 1 100 ? 12.769 -34.677 10.195 1.00 58.66 100 GLU A N 1
ATOM 841 C CA . GLU A 1 100 ? 11.714 -34.648 9.176 1.00 58.66 100 GLU A CA 1
ATOM 842 C C . GLU A 1 100 ? 10.380 -35.082 9.810 1.00 58.66 100 GLU A C 1
ATOM 844 O O . GLU A 1 100 ? 10.125 -36.265 10.035 1.00 58.66 100 GLU A O 1
ATOM 849 N N . GLU A 1 101 ? 9.506 -34.118 10.113 1.00 52.12 101 GLU A N 1
ATOM 850 C CA . GLU A 1 101 ? 8.111 -34.408 10.448 1.00 52.12 101 GLU A CA 1
ATOM 851 C C . GLU A 1 101 ? 7.302 -34.651 9.164 1.00 52.12 101 GLU A C 1
ATOM 853 O O . GLU A 1 101 ? 6.984 -33.734 8.404 1.00 52.12 101 GLU A O 1
ATOM 858 N N . ASP A 1 102 ? 6.972 -35.922 8.956 1.00 51.78 102 ASP A N 1
ATOM 859 C CA . ASP A 1 102 ? 6.132 -36.472 7.895 1.00 51.78 102 ASP A CA 1
ATOM 860 C C . ASP A 1 102 ? 4.679 -35.929 7.996 1.00 51.78 102 ASP A C 1
ATOM 862 O O . ASP A 1 102 ? 3.973 -36.225 8.968 1.00 51.78 102 ASP A O 1
ATOM 866 N N . PRO A 1 103 ? 4.176 -35.109 7.047 1.00 50.97 103 PRO A N 1
ATOM 867 C CA . PRO A 1 103 ? 2.879 -34.432 7.166 1.00 50.97 103 PRO A CA 1
ATOM 868 C C . PRO A 1 103 ? 1.697 -35.292 6.684 1.00 50.97 103 PRO A C 1
ATOM 870 O O . PRO A 1 103 ? 0.756 -34.780 6.071 1.00 50.97 103 PRO A O 1
ATOM 873 N N . GLU A 1 104 ? 1.715 -36.597 6.954 1.00 49.84 104 GLU A N 1
ATOM 874 C CA . GLU A 1 104 ? 0.696 -37.541 6.484 1.00 49.84 104 GLU A CA 1
ATOM 875 C C . GLU A 1 104 ? -0.118 -38.139 7.635 1.00 49.84 104 GLU A C 1
ATOM 877 O O . GLU A 1 104 ? -0.224 -39.342 7.840 1.00 49.84 104 GLU A O 1
ATOM 882 N N . THR A 1 105 ? -0.747 -37.286 8.436 1.00 51.09 105 THR A N 1
ATOM 883 C CA . THR A 1 105 ? -1.884 -37.697 9.267 1.00 51.09 105 THR A CA 1
ATOM 884 C C . THR A 1 105 ? -2.701 -36.471 9.647 1.00 51.09 105 THR A C 1
ATOM 886 O O . THR A 1 105 ? -2.159 -35.395 9.853 1.00 51.09 105 THR A O 1
ATOM 889 N N . ILE A 1 106 ? -4.015 -36.647 9.802 1.00 50.03 106 ILE A N 1
ATOM 890 C CA . ILE A 1 106 ? -5.021 -35.628 10.160 1.00 50.03 106 ILE A CA 1
ATOM 891 C C . ILE A 1 106 ? -5.676 -34.955 8.946 1.00 50.03 106 ILE A C 1
ATOM 893 O O . ILE A 1 106 ? -5.529 -33.761 8.738 1.00 50.03 106 ILE A O 1
ATOM 897 N N . LEU A 1 107 ? -6.517 -35.696 8.219 1.00 42.38 107 LEU A N 1
ATOM 898 C CA . LEU A 1 107 ? -7.831 -35.194 7.786 1.00 42.38 107 LEU A CA 1
ATOM 899 C C . LEU A 1 107 ? -8.800 -36.374 7.604 1.00 42.38 107 LEU A C 1
ATOM 901 O O . LEU A 1 107 ? -8.983 -36.903 6.512 1.00 42.38 107 LEU A O 1
ATOM 905 N N . LYS A 1 108 ? -9.430 -36.784 8.705 1.00 56.22 108 LYS A N 1
ATOM 906 C CA . LYS A 1 108 ? -10.707 -37.509 8.705 1.00 56.22 108 LYS A CA 1
ATOM 907 C C . LYS A 1 108 ? -11.536 -36.998 9.875 1.00 56.22 108 LYS A C 1
ATOM 909 O O . LYS A 1 108 ? -11.336 -37.486 10.975 1.00 56.22 108 LYS A O 1
ATOM 914 N N . MET A 1 109 ? -12.378 -35.999 9.632 1.00 45.66 109 MET A N 1
ATOM 915 C CA . MET A 1 109 ? -13.576 -35.640 10.411 1.00 45.66 109 MET A CA 1
ATOM 916 C C . MET A 1 109 ? -14.449 -34.856 9.418 1.00 45.66 109 MET A C 1
ATOM 918 O O . MET A 1 109 ? -14.015 -33.809 8.944 1.00 45.66 109 MET A O 1
ATOM 922 N N . GLU A 1 110 ? -15.398 -35.522 8.766 1.00 53.47 110 GLU A N 1
ATOM 923 C CA . GLU A 1 110 ? -16.773 -35.799 9.222 1.00 53.47 110 GLU A CA 1
ATOM 924 C C . GLU A 1 110 ? -17.725 -34.699 8.738 1.00 53.47 110 GLU A C 1
ATOM 926 O O . GLU A 1 110 ? -17.493 -33.506 8.933 1.00 53.47 110 GLU A O 1
ATOM 931 N N . ASP A 1 111 ? -18.728 -35.167 7.999 1.00 50.62 111 ASP A N 1
ATOM 932 C CA . ASP A 1 111 ? -19.833 -34.427 7.415 1.00 50.62 111 ASP A CA 1
ATOM 933 C C . ASP A 1 111 ? -20.744 -33.928 8.544 1.00 50.62 111 ASP A C 1
ATOM 935 O O . ASP A 1 111 ? -21.364 -34.742 9.223 1.00 50.62 111 ASP A O 1
ATOM 939 N N . ASP A 1 112 ? -20.826 -32.610 8.736 1.00 48.06 112 ASP A N 1
ATOM 940 C CA . ASP A 1 112 ? -21.785 -31.992 9.654 1.00 48.06 112 ASP A CA 1
ATOM 941 C C . ASP A 1 112 ? -22.800 -31.157 8.867 1.00 48.06 112 ASP A C 1
ATOM 943 O O . ASP A 1 112 ? -22.466 -30.391 7.958 1.00 48.06 112 ASP A O 1
ATOM 947 N N . GLU A 1 113 ? -24.048 -31.387 9.250 1.00 57.78 113 GLU A N 1
ATOM 948 C CA . GLU A 1 113 ? -25.312 -31.093 8.592 1.00 57.78 113 GLU A CA 1
ATOM 949 C C . GLU A 1 113 ? -25.551 -29.601 8.289 1.00 57.78 113 GLU A C 1
ATOM 951 O O . GLU A 1 113 ? -25.146 -28.695 9.022 1.00 57.78 113 GLU A O 1
ATOM 956 N N . GLU A 1 114 ? -26.241 -29.349 7.174 1.00 52.12 114 GLU A N 1
ATOM 957 C CA . GLU A 1 114 ? -26.692 -28.023 6.757 1.00 52.12 114 GLU A CA 1
ATOM 958 C C . GLU A 1 114 ? -27.857 -27.549 7.642 1.00 52.12 114 GLU A C 1
ATOM 960 O O . GLU A 1 114 ? -29.018 -27.852 7.376 1.00 52.12 114 GLU A O 1
ATOM 965 N N . ASP A 1 115 ? -27.558 -26.762 8.677 1.00 45.00 115 ASP A N 1
ATOM 966 C CA . ASP A 1 115 ? -28.580 -25.979 9.376 1.00 45.00 115 ASP A CA 1
ATOM 967 C C . ASP A 1 115 ? -29.033 -24.804 8.488 1.00 45.00 115 ASP A C 1
ATOM 969 O O . ASP A 1 115 ? -28.334 -23.802 8.291 1.00 45.00 115 ASP A O 1
ATOM 973 N N . GLU A 1 116 ? -30.238 -24.945 7.943 1.00 58.12 116 GLU A N 1
ATOM 974 C CA . GLU A 1 116 ? -30.966 -23.964 7.145 1.00 58.12 116 GLU A CA 1
ATOM 975 C C . GLU A 1 116 ? -31.341 -22.739 8.010 1.00 58.12 116 GLU A C 1
ATOM 977 O O . GLU A 1 116 ? -32.364 -22.698 8.696 1.00 58.12 116 GLU A O 1
ATOM 982 N N . ILE A 1 117 ? -30.489 -21.707 8.012 1.00 47.59 117 ILE A N 1
ATOM 983 C CA . ILE A 1 117 ? -30.771 -20.438 8.700 1.00 47.59 117 ILE A CA 1
ATOM 984 C C . ILE A 1 117 ? -31.786 -19.638 7.870 1.00 47.59 117 ILE A C 1
ATOM 986 O O . ILE A 1 117 ? -31.423 -18.883 6.965 1.00 47.59 117 ILE A O 1
ATOM 990 N N . VAL A 1 118 ? -33.069 -19.772 8.211 1.00 51.19 118 VAL A N 1
ATOM 991 C CA . VAL A 1 118 ? -34.143 -18.880 7.751 1.00 51.19 118 VAL A CA 1
ATOM 992 C C . VAL A 1 118 ? -33.889 -17.479 8.321 1.00 51.19 118 VAL A C 1
ATOM 994 O O . VAL A 1 118 ? -34.173 -17.186 9.481 1.00 51.19 118 VAL A O 1
ATOM 997 N N . LEU A 1 119 ? -33.296 -16.607 7.504 1.00 46.00 119 LEU A N 1
ATOM 998 C CA . LEU A 1 119 ? -33.086 -15.192 7.813 1.00 46.00 119 LEU A CA 1
ATOM 999 C C . LEU A 1 119 ? -34.422 -14.452 7.696 1.00 46.00 119 LEU A C 1
ATOM 1001 O O . LEU A 1 119 ? -34.791 -13.952 6.633 1.00 46.00 119 LEU A O 1
ATOM 1005 N N . ASP A 1 120 ? -35.152 -14.412 8.809 1.00 45.38 120 ASP A N 1
ATOM 1006 C CA . ASP A 1 120 ? -36.371 -13.626 8.934 1.00 45.38 120 ASP A CA 1
ATOM 1007 C C . ASP A 1 120 ? -36.011 -12.134 8.854 1.00 45.38 120 ASP A C 1
ATOM 1009 O O . ASP A 1 120 ? -35.296 -11.571 9.687 1.00 45.38 120 ASP A O 1
ATOM 1013 N N . ASN A 1 121 ? -36.438 -11.514 7.759 1.00 50.09 121 ASN A N 1
ATOM 1014 C CA . ASN A 1 121 ? -36.010 -10.202 7.294 1.00 50.09 121 ASN A CA 1
ATOM 1015 C C . ASN A 1 121 ? -36.816 -9.095 7.998 1.00 50.09 121 ASN A C 1
ATOM 1017 O O . ASN A 1 121 ? -37.488 -8.285 7.360 1.00 50.09 121 ASN A O 1
ATOM 1021 N N . GLN A 1 122 ? -36.790 -9.083 9.331 1.00 46.25 122 GLN A N 1
ATOM 1022 C CA . GLN A 1 122 ? -37.388 -8.013 10.122 1.00 46.25 122 GLN A CA 1
ATOM 1023 C C . GLN A 1 122 ? -36.410 -6.838 10.174 1.00 46.25 122 GLN A C 1
ATOM 1025 O O . GLN A 1 122 ? -35.464 -6.820 10.960 1.00 46.25 122 GLN A O 1
ATOM 1030 N N . GLN A 1 123 ? -36.639 -5.840 9.314 1.00 53.22 123 GLN A N 1
ATOM 1031 C CA . GLN A 1 123 ? -36.074 -4.506 9.500 1.00 53.22 123 GLN A CA 1
ATOM 1032 C C . GLN A 1 123 ? -36.421 -4.039 10.921 1.00 53.22 123 GLN A C 1
ATOM 1034 O O . GLN A 1 123 ? -37.611 -3.911 11.224 1.00 53.22 123 GLN A O 1
ATOM 1039 N N . PRO A 1 124 ? -35.441 -3.763 11.803 1.00 46.56 124 PRO A N 1
ATOM 1040 C CA . PRO A 1 124 ? -35.755 -3.075 13.038 1.00 46.56 124 PRO A CA 1
ATOM 1041 C C . PRO A 1 124 ? -36.267 -1.693 12.644 1.00 46.56 124 PRO A C 1
ATOM 1043 O O . PRO A 1 124 ? -35.548 -0.895 12.039 1.00 46.56 124 PRO A O 1
ATOM 1046 N N . ALA A 1 125 ? -37.544 -1.447 12.933 1.00 49.88 125 ALA A N 1
ATOM 1047 C CA . ALA A 1 125 ? -38.133 -0.127 12.847 1.00 49.88 125 ALA A CA 1
ATOM 1048 C C . ALA A 1 125 ? -37.202 0.841 13.582 1.00 49.88 125 ALA A C 1
ATOM 1050 O O . ALA A 1 125 ? -36.892 0.642 14.759 1.00 49.88 125 ALA A O 1
ATOM 1051 N N . ILE A 1 126 ? -36.719 1.849 12.859 1.00 50.09 126 ILE A N 1
ATOM 1052 C CA . ILE A 1 126 ? -35.958 2.958 13.419 1.00 50.09 126 ILE A CA 1
ATOM 1053 C C . ILE A 1 126 ? -36.923 3.659 14.374 1.00 50.09 126 ILE A C 1
ATOM 1055 O O . ILE A 1 126 ? -37.775 4.436 13.953 1.00 50.09 126 ILE A O 1
ATOM 1059 N N . GLN A 1 127 ? -36.857 3.300 15.654 1.00 45.28 127 GLN A N 1
ATOM 1060 C CA . GLN A 1 127 ? -37.515 4.054 16.704 1.00 45.28 127 GLN A CA 1
ATOM 1061 C C . GLN A 1 127 ? -36.770 5.379 16.794 1.00 45.28 127 GLN A C 1
ATOM 1063 O O . GLN A 1 127 ? -35.603 5.403 17.173 1.00 45.28 127 GLN A O 1
ATOM 1068 N N . GLU A 1 128 ? -37.432 6.464 16.398 1.00 53.19 128 GLU A N 1
ATOM 1069 C CA . GLU A 1 128 ? -37.012 7.826 16.708 1.00 53.19 128 GLU A CA 1
ATOM 1070 C C . GLU A 1 128 ? -36.925 7.954 18.232 1.00 53.19 128 GLU A C 1
ATOM 1072 O O . GLU A 1 128 ? -37.920 8.115 18.940 1.00 53.19 128 GLU A O 1
ATOM 1077 N N . TYR A 1 129 ? -35.718 7.789 18.760 1.00 49.22 129 TYR A N 1
ATOM 1078 C CA . TYR A 1 129 ? -35.424 8.044 20.159 1.00 49.22 129 TYR A CA 1
ATOM 1079 C C . TYR A 1 129 ? -35.460 9.558 20.374 1.00 49.22 129 TYR A C 1
ATOM 1081 O O . TYR A 1 129 ? -34.584 10.287 19.912 1.00 49.22 129 TYR A O 1
ATOM 1089 N N . ASN A 1 130 ? -36.502 10.012 21.073 1.00 56.84 130 ASN A N 1
ATOM 1090 C CA . ASN A 1 130 ? -36.664 11.389 21.528 1.00 56.84 130 ASN A CA 1
ATOM 1091 C C . ASN A 1 130 ? -35.424 11.841 22.317 1.00 56.84 130 ASN A C 1
ATOM 1093 O O . ASN A 1 130 ? -35.056 11.244 23.330 1.00 56.84 130 ASN 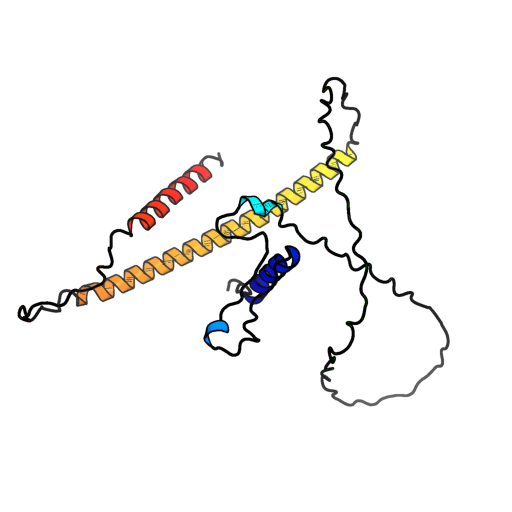A O 1
ATOM 1097 N N . THR A 1 131 ? -34.787 12.906 21.839 1.00 57.81 131 THR A N 1
ATOM 1098 C CA . THR A 1 131 ? -33.516 13.473 22.322 1.00 57.81 131 THR A CA 1
ATOM 1099 C C . THR A 1 131 ? -33.611 14.301 23.608 1.00 57.81 131 THR A C 1
ATOM 1101 O O . THR A 1 131 ? -32.605 14.869 24.027 1.00 57.81 131 THR A O 1
ATOM 1104 N N . ASP A 1 132 ? -34.768 14.366 24.267 1.00 57.19 132 ASP A N 1
ATOM 1105 C CA . ASP A 1 132 ? -35.029 15.428 25.249 1.00 57.19 132 ASP A CA 1
ATOM 1106 C C . ASP A 1 132 ? -34.750 15.078 26.724 1.00 57.19 132 ASP A C 1
ATOM 1108 O O . ASP A 1 132 ? -34.888 15.954 27.572 1.00 57.19 132 ASP A O 1
ATOM 1112 N N . ASP A 1 133 ? -34.291 13.862 27.063 1.00 51.91 133 ASP A N 1
ATOM 1113 C CA . ASP A 1 133 ? -34.175 13.447 28.482 1.00 51.91 133 ASP A CA 1
ATOM 1114 C C . ASP A 1 133 ? -32.846 12.799 28.926 1.00 51.91 133 ASP A C 1
ATOM 1116 O O . ASP A 1 133 ? -32.747 12.208 30.005 1.00 51.91 133 ASP A O 1
ATOM 1120 N N . LEU A 1 134 ? -31.757 12.963 28.169 1.00 54.91 134 LEU A N 1
ATOM 1121 C CA . LEU A 1 134 ? -30.424 12.553 28.637 1.00 54.91 134 LEU A CA 1
ATOM 1122 C C . LEU A 1 134 ? -29.762 13.665 29.463 1.00 54.91 134 LEU A C 1
ATOM 1124 O O . LEU A 1 134 ? -28.867 14.375 29.005 1.00 54.91 134 LEU A O 1
ATOM 1128 N N . LYS A 1 135 ? -30.168 13.786 30.733 1.00 61.03 135 LYS A N 1
ATOM 1129 C CA . LYS A 1 135 ? -29.362 14.488 31.747 1.00 61.03 135 LYS A CA 1
ATOM 1130 C C . LYS A 1 135 ? -27.974 13.828 31.821 1.00 61.03 135 LYS A C 1
ATOM 1132 O O . LYS A 1 135 ? -27.914 12.623 32.079 1.00 61.03 135 LYS A O 1
ATOM 1137 N N . PRO A 1 136 ? -26.863 14.573 31.668 1.00 53.28 136 PRO A N 1
ATOM 1138 C CA . PRO A 1 136 ? -25.511 14.023 31.712 1.00 53.28 136 PRO A CA 1
ATOM 1139 C C . PRO A 1 136 ? -25.172 13.606 33.150 1.00 53.28 136 PRO A C 1
ATOM 1141 O O . PRO A 1 136 ? -24.585 14.360 33.920 1.00 53.28 136 PRO A O 1
ATOM 1144 N N . THR A 1 137 ? -25.583 12.400 33.538 1.00 56.84 137 THR A N 1
ATOM 1145 C CA . THR A 1 137 ? -25.369 11.854 34.883 1.00 56.84 137 THR A CA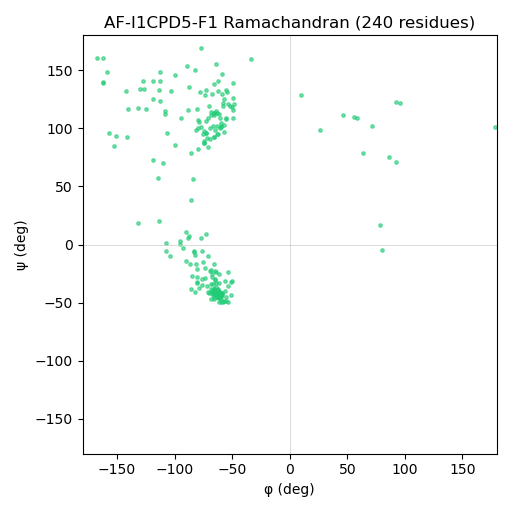 1
ATOM 1146 C C . THR A 1 137 ? -24.358 10.726 34.816 1.00 56.84 137 THR A C 1
ATOM 1148 O O . THR A 1 137 ? -24.674 9.555 34.995 1.00 56.84 137 THR A O 1
ATOM 1151 N N . THR A 1 138 ? -23.105 11.073 34.553 1.00 58.41 138 THR A N 1
ATOM 1152 C CA . THR A 1 138 ? -21.981 10.278 35.049 1.00 58.41 138 THR A CA 1
ATOM 1153 C C . THR A 1 138 ? -20.810 11.228 35.246 1.00 58.41 138 THR A C 1
ATOM 1155 O O . THR A 1 138 ? -20.081 11.541 34.309 1.00 58.41 138 THR A O 1
ATOM 1158 N N . GLN A 1 139 ? -20.660 11.754 36.465 1.00 70.38 139 GLN A N 1
ATOM 1159 C CA . GLN A 1 139 ? -19.437 12.449 36.858 1.00 70.38 139 GLN A CA 1
ATOM 1160 C C . GLN A 1 139 ? -18.319 11.403 36.876 1.00 70.38 139 GLN A C 1
ATOM 1162 O O . GLN A 1 139 ? -18.149 10.668 37.846 1.00 70.38 139 GLN A O 1
ATOM 1167 N N . LEU A 1 140 ? -17.625 11.269 35.746 1.00 67.81 140 LEU A N 1
ATOM 1168 C CA . LEU A 1 140 ? -16.436 10.439 35.622 1.00 67.81 140 LEU A CA 1
ATOM 1169 C C . LEU A 1 140 ? -15.423 10.950 36.653 1.00 67.81 140 LEU A C 1
ATOM 1171 O O . LEU A 1 140 ? -15.085 12.136 36.616 1.00 67.81 140 LEU A O 1
ATOM 1175 N N . SER A 1 141 ? -14.983 10.085 37.572 1.00 86.94 141 SER A N 1
ATOM 1176 C CA . SER A 1 141 ? -14.045 10.447 38.645 1.00 86.94 141 SER A CA 1
ATOM 1177 C C . SER A 1 141 ? -12.839 11.195 38.064 1.00 86.94 141 SER A C 1
ATOM 1179 O O . SER A 1 141 ? -12.326 10.806 37.012 1.00 86.94 141 SER A O 1
ATOM 1181 N N . GLU A 1 142 ? -12.365 12.253 38.731 1.00 90.06 142 GLU A N 1
ATOM 1182 C CA . GLU A 1 142 ? -11.192 13.027 38.283 1.00 90.06 142 GLU A CA 1
ATOM 1183 C C . GLU A 1 142 ? -9.985 12.126 37.979 1.00 90.06 142 GLU A C 1
ATOM 1185 O O . GLU A 1 142 ? -9.210 12.387 37.059 1.00 90.06 142 GLU A O 1
ATOM 1190 N N . GLU A 1 143 ? -9.845 11.019 38.708 1.00 89.94 143 GLU A N 1
ATOM 1191 C CA . GLU A 1 143 ? -8.791 10.032 38.492 1.00 89.94 143 GLU A CA 1
ATOM 1192 C C . GLU A 1 143 ? -8.933 9.308 37.143 1.00 89.94 143 GLU A C 1
ATOM 1194 O O . GLU A 1 143 ? -7.955 9.137 36.411 1.00 89.94 143 GLU A O 1
ATOM 1199 N N . GLN A 1 144 ? -10.162 8.957 36.756 1.00 91.88 144 GLN A N 1
ATOM 1200 C CA . GLN A 1 144 ? -10.447 8.366 35.449 1.00 91.88 144 GLN A CA 1
ATOM 1201 C C . GLN A 1 144 ? -10.168 9.367 34.324 1.00 91.88 144 GLN A C 1
ATOM 1203 O O . GLN A 1 144 ? -9.599 8.988 33.299 1.00 91.88 144 GLN A O 1
ATOM 1208 N N . GLN A 1 145 ? -10.488 10.649 34.528 1.00 92.00 145 GLN A N 1
ATOM 1209 C CA . GLN A 1 145 ? -10.182 11.705 33.559 1.00 92.00 145 GLN A CA 1
ATOM 1210 C C . GLN A 1 145 ? -8.668 11.868 33.362 1.00 92.00 145 GLN A C 1
ATOM 1212 O O . GLN A 1 145 ? -8.199 11.905 32.223 1.00 92.00 145 GLN A O 1
ATOM 1217 N N . ARG A 1 146 ? -7.881 11.875 34.449 1.00 93.56 146 ARG A N 1
ATOM 1218 C CA . ARG A 1 146 ? -6.409 11.922 34.379 1.00 93.56 146 ARG A CA 1
ATOM 1219 C C . ARG A 1 146 ? -5.833 10.710 33.654 1.00 93.56 146 ARG A C 1
ATOM 1221 O O . ARG A 1 146 ? -4.947 10.864 32.815 1.00 93.56 146 ARG A O 1
ATOM 1228 N N . HIS A 1 147 ? -6.352 9.515 33.931 1.00 94.19 147 HIS A N 1
ATOM 1229 C CA . HIS A 1 147 ? -5.892 8.294 33.275 1.00 94.19 147 HIS A CA 1
ATOM 1230 C C . HIS A 1 147 ? -6.195 8.289 31.766 1.00 94.19 147 HIS A C 1
ATOM 1232 O O . HIS A 1 147 ? -5.356 7.876 30.962 1.00 94.19 147 HIS A O 1
ATOM 1238 N N . VAL A 1 148 ? -7.372 8.775 31.360 1.00 93.75 148 VAL A N 1
ATOM 1239 C CA . VAL A 1 148 ? -7.729 8.928 29.940 1.00 93.75 148 VAL A CA 1
ATOM 1240 C C . VAL A 1 148 ? -6.838 9.970 29.264 1.00 93.75 148 VAL A C 1
ATOM 1242 O O . VAL A 1 148 ? -6.272 9.679 28.212 1.00 93.75 148 VAL A O 1
ATOM 1245 N N . ALA A 1 149 ? -6.639 11.137 29.883 1.00 95.94 149 ALA A N 1
ATOM 1246 C CA . ALA A 1 149 ? -5.765 12.182 29.353 1.00 95.94 149 ALA A CA 1
ATOM 1247 C C . ALA A 1 149 ? -4.321 11.686 29.161 1.00 95.94 149 ALA A C 1
ATOM 1249 O O . ALA A 1 149 ? -3.711 11.929 28.121 1.00 95.94 149 ALA A O 1
ATOM 1250 N N . PHE A 1 150 ? -3.798 10.923 30.124 1.00 98.00 150 PHE A N 1
ATOM 1251 C CA . PHE A 1 150 ? -2.467 10.329 30.029 1.00 98.00 150 PHE A CA 1
ATOM 1252 C C . PHE A 1 150 ? -2.354 9.316 28.879 1.00 98.00 150 PHE A C 1
ATOM 1254 O O . PHE A 1 150 ? -1.388 9.363 28.117 1.00 98.00 150 PHE A O 1
ATOM 1261 N N . ARG A 1 151 ? -3.353 8.439 28.691 1.00 97.69 151 ARG A N 1
ATOM 1262 C CA . ARG A 1 151 ? -3.372 7.502 27.552 1.00 97.69 151 ARG A CA 1
ATOM 1263 C C . ARG A 1 151 ? -3.439 8.221 26.206 1.00 97.69 151 ARG A C 1
ATOM 1265 O O . ARG A 1 151 ? -2.708 7.852 25.292 1.00 97.69 151 ARG A O 1
ATOM 1272 N N . LEU A 1 152 ? -4.262 9.265 26.092 1.00 97.12 152 LEU A N 1
ATOM 1273 C CA . LEU A 1 152 ? -4.346 10.078 24.874 1.00 97.12 152 LEU A CA 1
ATOM 1274 C C . LEU A 1 152 ? -3.019 10.779 24.564 1.00 97.12 152 LEU A C 1
ATOM 1276 O O . LEU A 1 152 ? -2.606 10.824 23.408 1.00 97.12 152 LEU A O 1
ATOM 1280 N N . TYR A 1 153 ? -2.323 11.277 25.586 1.00 98.19 153 TYR A N 1
ATOM 1281 C CA . TYR A 1 153 ? -0.996 11.865 25.423 1.00 98.19 153 TYR A CA 1
ATOM 1282 C C . TYR A 1 153 ? 0.027 10.846 24.898 1.00 98.19 153 TYR A C 1
ATOM 1284 O O . TYR A 1 153 ? 0.763 11.142 23.959 1.00 98.19 153 TYR A O 1
ATOM 1292 N N . GLN A 1 154 ? 0.042 9.629 25.451 1.00 97.94 154 GLN A N 1
ATOM 1293 C CA . GLN A 1 154 ? 0.931 8.564 24.978 1.00 97.94 154 GLN A CA 1
ATOM 1294 C C . GLN A 1 154 ? 0.647 8.161 23.531 1.00 97.94 154 GLN A C 1
ATOM 1296 O O . GLN A 1 154 ? 1.580 8.008 22.744 1.00 97.94 154 GLN A O 1
ATOM 1301 N N . GLU A 1 155 ? -0.627 8.007 23.170 1.00 96.12 155 GLU A N 1
ATOM 1302 C CA . GLU A 1 155 ? -1.011 7.703 21.792 1.00 96.12 155 GLU A CA 1
ATOM 1303 C C . GLU A 1 155 ? -0.603 8.832 20.843 1.00 96.12 155 GLU A C 1
ATOM 1305 O O . GLU A 1 155 ? 0.023 8.565 19.821 1.00 96.12 155 GLU A O 1
ATOM 1310 N N . ARG A 1 156 ? -0.818 10.099 21.217 1.00 97.62 156 ARG A N 1
ATOM 1311 C CA . ARG A 1 156 ? -0.352 11.247 20.423 1.00 97.62 156 ARG A CA 1
ATOM 1312 C C . ARG A 1 156 ? 1.155 11.185 20.151 1.00 97.62 156 ARG A C 1
ATOM 1314 O O . ARG A 1 156 ? 1.567 11.368 19.012 1.00 97.62 156 ARG A O 1
ATOM 1321 N N . GLN A 1 157 ? 1.961 10.876 21.167 1.00 97.44 157 GLN A N 1
ATOM 1322 C CA . GLN A 1 157 ? 3.415 10.729 21.023 1.00 97.44 157 GLN A CA 1
ATOM 1323 C C . GLN A 1 157 ? 3.813 9.564 20.103 1.00 97.44 157 GLN A C 1
ATOM 1325 O O . GLN A 1 157 ? 4.826 9.637 19.410 1.00 97.44 157 GLN A O 1
ATOM 1330 N N . ARG A 1 158 ? 3.035 8.475 20.080 1.00 95.81 158 ARG A N 1
ATOM 1331 C CA . ARG A 1 158 ? 3.260 7.365 19.142 1.00 95.81 158 ARG A CA 1
ATOM 1332 C C . ARG A 1 158 ? 2.968 7.782 17.707 1.00 95.81 158 ARG A C 1
ATOM 1334 O O . ARG A 1 158 ? 3.792 7.513 16.839 1.00 95.81 158 ARG A O 1
ATOM 1341 N N . TYR A 1 159 ? 1.840 8.452 17.473 1.00 96.31 159 TYR A N 1
ATOM 1342 C CA . TYR A 1 159 ? 1.483 8.948 16.143 1.00 96.31 159 TYR A CA 1
ATOM 1343 C C . TYR A 1 159 ? 2.504 9.949 15.610 1.00 96.31 159 TYR A C 1
ATOM 1345 O O . TYR A 1 159 ? 2.896 9.833 14.455 1.00 96.31 159 TYR A O 1
ATOM 1353 N N . GLU A 1 160 ? 2.981 10.866 16.452 1.00 97.19 160 GLU A N 1
ATOM 1354 C CA . GLU A 1 160 ? 4.014 11.843 16.092 1.00 97.19 160 GLU A CA 1
ATOM 1355 C C . GLU A 1 160 ? 5.295 11.150 15.605 1.00 97.19 160 GLU A C 1
ATOM 1357 O O . GLU A 1 160 ? 5.747 11.399 14.493 1.00 97.19 160 GLU A O 1
ATOM 1362 N N . LYS A 1 161 ? 5.798 10.156 16.349 1.00 95.50 161 LYS A N 1
ATOM 1363 C CA . LYS A 1 161 ? 6.984 9.381 15.939 1.00 95.50 161 LYS A CA 1
ATOM 1364 C C . LYS A 1 161 ? 6.793 8.626 14.625 1.00 95.50 161 LYS A C 1
ATOM 1366 O O . LYS A 1 161 ? 7.714 8.542 13.815 1.00 95.50 161 LYS A O 1
ATOM 1371 N N . VAL A 1 162 ? 5.618 8.028 14.430 1.00 96.75 162 VAL A N 1
ATOM 1372 C CA . VAL A 1 162 ? 5.296 7.301 13.194 1.00 96.75 162 VAL A CA 1
ATOM 1373 C C . VAL A 1 162 ? 5.207 8.271 12.016 1.00 96.75 162 VAL A C 1
ATOM 1375 O O . VAL A 1 162 ? 5.712 7.975 10.934 1.00 96.75 162 VAL A O 1
ATOM 1378 N N . GLN A 1 163 ? 4.603 9.439 12.223 1.00 95.19 163 GLN A N 1
ATOM 1379 C CA . GLN A 1 163 ? 4.529 10.492 11.220 1.00 95.19 163 GLN A CA 1
ATOM 1380 C C . GLN A 1 163 ? 5.930 10.979 10.839 1.00 95.19 163 GLN A C 1
ATOM 1382 O O . GLN A 1 163 ? 6.254 10.989 9.651 1.00 95.19 163 GLN A O 1
ATOM 1387 N N . ASP A 1 164 ? 6.777 11.294 11.820 1.00 95.56 164 ASP A N 1
ATOM 1388 C CA . ASP A 1 164 ? 8.160 11.719 11.594 1.00 95.56 164 ASP A CA 1
ATOM 1389 C C . ASP A 1 164 ? 8.925 10.691 10.753 1.00 95.56 164 ASP A C 1
ATOM 1391 O O . ASP A 1 164 ? 9.488 11.043 9.714 1.00 95.56 164 ASP A O 1
ATOM 1395 N N . TYR A 1 165 ? 8.837 9.406 11.112 1.00 97.88 165 TYR A N 1
ATOM 1396 C CA . TYR A 1 165 ? 9.452 8.312 10.359 1.00 97.88 165 TYR A CA 1
ATOM 1397 C C . TYR A 1 165 ? 9.046 8.308 8.875 1.00 97.88 165 TYR A C 1
ATOM 1399 O O . TYR A 1 165 ? 9.904 8.251 7.991 1.00 97.88 165 TYR A O 1
ATOM 1407 N N . TYR A 1 166 ? 7.748 8.408 8.570 1.00 96.56 166 TYR A N 1
ATOM 1408 C CA . TYR A 1 166 ? 7.293 8.423 7.177 1.00 96.56 166 TYR A CA 1
ATOM 1409 C C . TYR A 1 166 ? 7.709 9.696 6.436 1.00 96.56 166 TYR A C 1
ATOM 1411 O O . TYR A 1 166 ? 8.033 9.631 5.247 1.00 96.56 166 TYR A O 1
ATOM 1419 N N . THR A 1 167 ? 7.758 10.847 7.114 1.00 96.00 167 THR A N 1
ATOM 1420 C CA . THR A 1 167 ? 8.251 12.082 6.487 1.00 96.00 167 THR A CA 1
ATOM 1421 C C . THR A 1 167 ? 9.735 11.991 6.130 1.00 96.00 167 THR A C 1
ATOM 1423 O O . THR A 1 167 ? 10.133 12.459 5.062 1.00 96.00 167 THR A O 1
ATOM 1426 N N . GLU A 1 168 ? 10.557 11.353 6.967 1.00 96.69 168 GLU A N 1
ATOM 1427 C CA . GLU A 1 168 ? 11.970 11.107 6.669 1.00 96.69 168 GLU A CA 1
ATOM 1428 C C . GLU A 1 168 ? 12.143 10.146 5.491 1.00 96.69 168 GLU A C 1
ATOM 1430 O O . GLU A 1 168 ? 12.930 10.427 4.583 1.00 96.69 168 GLU A O 1
ATOM 1435 N N . GLN A 1 169 ? 11.361 9.063 5.444 1.00 95.50 169 GLN A N 1
ATOM 1436 C CA . GLN A 1 169 ? 11.371 8.121 4.320 1.00 95.50 169 GLN A CA 1
ATOM 1437 C C . GLN A 1 169 ? 10.998 8.802 2.996 1.00 95.50 169 GLN A C 1
ATOM 1439 O O . GLN A 1 169 ? 11.679 8.611 1.986 1.00 95.50 169 GLN A O 1
ATOM 1444 N N . LEU A 1 170 ? 9.969 9.656 2.998 1.00 94.19 170 LEU A N 1
ATOM 1445 C CA . LEU A 1 170 ? 9.576 10.433 1.819 1.00 94.19 170 LEU A CA 1
ATOM 1446 C C . LEU A 1 170 ? 10.687 11.384 1.363 1.00 94.19 170 LEU A C 1
ATOM 1448 O O . LEU A 1 170 ? 11.018 11.430 0.176 1.00 94.19 170 LEU A O 1
ATOM 1452 N N . LYS A 1 171 ? 11.321 12.102 2.298 1.00 96.81 171 LYS A N 1
ATOM 1453 C CA . LYS A 1 171 ? 12.461 12.982 1.992 1.00 96.81 171 LYS A CA 1
ATOM 1454 C C . LYS A 1 171 ? 13.634 12.202 1.392 1.00 96.81 171 LYS A C 1
ATOM 1456 O O . LYS A 1 171 ? 14.225 12.652 0.408 1.00 96.81 171 LYS A O 1
ATOM 1461 N N . ALA A 1 172 ? 13.953 11.030 1.940 1.00 95.00 172 ALA A N 1
ATOM 1462 C CA . ALA A 1 172 ? 15.016 10.168 1.431 1.00 95.00 172 ALA A CA 1
ATOM 1463 C C . ALA A 1 172 ? 14.715 9.666 0.008 1.00 95.00 172 ALA A C 1
ATOM 1465 O O . ALA A 1 172 ? 15.575 9.751 -0.874 1.00 95.00 172 ALA A O 1
ATOM 1466 N N . ALA A 1 173 ? 13.483 9.214 -0.242 1.00 93.81 173 ALA A N 1
ATOM 1467 C CA . ALA A 1 173 ? 13.038 8.794 -1.567 1.00 93.81 173 ALA A CA 1
ATOM 1468 C C . ALA A 1 173 ? 13.127 9.941 -2.588 1.00 93.81 173 ALA A C 1
ATOM 1470 O O . ALA A 1 173 ? 13.683 9.761 -3.672 1.00 93.81 173 ALA A O 1
ATOM 1471 N N . HIS A 1 174 ? 12.670 11.144 -2.226 1.00 93.56 174 HIS A N 1
ATOM 1472 C CA . HIS A 1 174 ? 12.776 12.332 -3.079 1.00 93.56 174 HIS A CA 1
ATOM 1473 C C . HIS A 1 174 ? 14.227 12.699 -3.406 1.00 93.56 174 HIS A C 1
ATOM 1475 O O . HIS A 1 174 ? 14.528 13.041 -4.550 1.00 93.56 174 HIS A O 1
ATOM 1481 N N . SER A 1 175 ? 15.135 12.610 -2.432 1.00 95.88 175 SER A N 1
ATOM 1482 C CA . SER A 1 175 ? 16.564 12.851 -2.665 1.00 95.88 175 SER A CA 1
ATOM 1483 C C . SER A 1 175 ? 17.134 11.876 -3.703 1.00 95.88 175 SER A C 1
ATOM 1485 O O . SER A 1 175 ? 17.792 12.291 -4.657 1.00 95.88 175 SER A O 1
ATOM 1487 N N . LYS A 1 176 ? 16.790 10.587 -3.585 1.00 97.12 176 LYS A N 1
ATOM 1488 C CA . LYS A 1 176 ? 17.227 9.543 -4.520 1.00 97.12 176 LYS A CA 1
ATOM 1489 C C . LYS A 1 176 ? 16.677 9.750 -5.933 1.00 97.12 176 LYS A C 1
ATOM 1491 O O . LYS A 1 176 ? 17.405 9.571 -6.905 1.00 97.12 176 LYS A O 1
ATOM 1496 N N . ILE A 1 177 ? 15.416 10.168 -6.055 1.00 95.06 177 ILE A N 1
ATOM 1497 C CA . ILE A 1 177 ? 14.811 10.508 -7.351 1.00 95.06 177 ILE A CA 1
ATOM 1498 C C . ILE A 1 177 ? 15.569 11.669 -8.004 1.00 95.06 177 ILE A C 1
ATOM 1500 O O . ILE A 1 177 ? 15.917 11.584 -9.180 1.00 95.06 177 ILE A O 1
ATOM 1504 N N . LYS A 1 178 ? 15.882 12.727 -7.246 1.00 97.31 178 LYS A N 1
ATOM 1505 C CA . LYS A 1 178 ? 16.650 13.876 -7.757 1.00 97.31 178 LYS A CA 1
ATOM 1506 C C . LYS A 1 178 ? 18.050 13.476 -8.223 1.00 97.31 178 LYS A C 1
ATOM 1508 O O . LYS A 1 178 ? 18.491 13.918 -9.281 1.00 97.31 178 LYS A O 1
ATOM 1513 N N . GLU A 1 179 ? 18.735 12.621 -7.467 1.00 97.44 179 GLU A N 1
ATOM 1514 C CA . GLU A 1 179 ? 20.046 12.087 -7.852 1.00 97.44 179 GLU A CA 1
ATOM 1515 C C . GLU A 1 179 ? 19.973 11.315 -9.179 1.00 97.44 179 GLU A C 1
ATOM 1517 O O . GLU A 1 179 ? 20.767 11.554 -10.091 1.00 97.44 179 GLU A O 1
ATOM 1522 N N . GLN A 1 180 ? 18.977 10.436 -9.322 1.00 97.19 180 GLN A N 1
ATOM 1523 C CA . GLN A 1 180 ? 18.759 9.670 -10.551 1.00 97.19 180 GLN A CA 1
ATOM 1524 C C . GLN A 1 180 ? 18.422 10.572 -11.745 1.00 97.19 180 GLN A C 1
ATOM 1526 O O . GLN A 1 180 ? 18.961 10.365 -12.831 1.00 97.19 180 GLN A O 1
ATOM 1531 N N . GLN A 1 181 ? 17.588 11.597 -11.555 1.00 96.12 181 GLN A N 1
ATOM 1532 C CA . GLN A 1 181 ? 17.277 12.579 -12.599 1.00 96.12 181 GLN A CA 1
ATOM 1533 C C . GLN A 1 181 ? 18.534 13.312 -13.081 1.00 96.12 181 GLN A C 1
ATOM 1535 O O . GLN A 1 181 ? 18.736 13.465 -14.285 1.00 96.12 181 GLN A O 1
ATOM 1540 N N . LEU A 1 182 ? 19.413 13.715 -12.160 1.00 98.31 182 LEU A N 1
ATOM 1541 C CA . LEU A 1 182 ? 20.672 14.375 -12.502 1.00 98.31 182 LEU A CA 1
ATOM 1542 C C . LEU A 1 182 ? 21.629 13.437 -13.255 1.00 98.31 182 LEU A C 1
ATOM 1544 O O . LEU A 1 182 ? 22.296 13.855 -14.205 1.00 98.31 182 LEU A O 1
ATOM 1548 N N . LEU A 1 183 ? 21.671 12.155 -12.880 1.00 98.19 183 LEU A N 1
ATOM 1549 C CA . LEU A 1 183 ? 22.430 11.139 -13.609 1.00 98.19 183 LEU A CA 1
ATOM 1550 C C . LEU A 1 183 ? 21.915 10.967 -15.045 1.00 98.19 183 LEU A C 1
ATOM 1552 O O . LEU A 1 183 ? 22.722 10.937 -15.975 1.00 98.19 183 LEU A O 1
ATOM 1556 N N . ILE A 1 184 ? 20.595 10.893 -15.234 1.00 96.06 184 ILE A N 1
ATOM 1557 C CA . ILE A 1 184 ? 19.969 10.783 -16.559 1.00 96.06 184 ILE A CA 1
ATOM 1558 C C . ILE A 1 184 ? 20.334 11.994 -17.420 1.00 96.06 184 ILE A C 1
ATOM 1560 O O . ILE A 1 184 ? 20.864 11.811 -18.512 1.00 96.06 184 ILE A O 1
ATOM 1564 N N . GLN A 1 185 ? 20.175 13.216 -16.901 1.00 97.19 185 GLN A N 1
ATOM 1565 C CA . GLN A 1 185 ? 20.544 14.441 -17.623 1.00 97.19 185 GLN A CA 1
ATOM 1566 C C . GLN A 1 185 ? 22.016 14.439 -18.060 1.00 97.19 185 GLN A C 1
ATOM 1568 O O . GLN A 1 185 ? 22.350 14.836 -19.179 1.00 97.19 185 GLN A O 1
ATOM 1573 N N . ARG A 1 186 ? 22.917 13.952 -17.196 1.00 96.69 186 ARG A N 1
ATOM 1574 C CA . ARG A 1 186 ? 24.339 13.818 -17.529 1.00 96.69 186 ARG A CA 1
ATOM 1575 C C . ARG A 1 186 ? 24.567 12.823 -18.669 1.00 96.69 186 ARG A C 1
ATOM 1577 O O . ARG A 1 186 ? 25.385 13.092 -19.547 1.00 96.69 186 ARG A O 1
ATOM 1584 N N . LEU A 1 187 ? 23.879 11.683 -18.659 1.00 95.62 187 LEU A N 1
ATOM 1585 C CA . LEU A 1 187 ? 23.980 10.676 -19.718 1.00 95.62 187 LEU A CA 1
ATOM 1586 C C . LEU A 1 187 ? 23.403 11.189 -21.043 1.00 95.62 187 LEU A C 1
ATOM 1588 O O . LEU A 1 187 ? 24.034 11.029 -22.086 1.00 95.62 187 LEU A O 1
ATOM 1592 N N . GLU A 1 188 ? 22.260 11.870 -21.006 1.00 91.62 188 GLU A N 1
ATOM 1593 C CA . GLU A 1 188 ? 21.639 12.493 -22.179 1.00 91.62 188 GLU A CA 1
ATOM 1594 C C . GLU A 1 188 ? 22.568 13.523 -22.832 1.00 91.62 188 GLU A C 1
ATOM 1596 O O . GLU A 1 188 ? 22.745 13.509 -24.052 1.00 91.62 188 GLU A O 1
ATOM 1601 N N . ALA A 1 189 ? 23.237 14.360 -22.031 1.00 92.31 189 ALA A N 1
ATOM 1602 C CA . ALA A 1 189 ? 24.212 15.332 -22.524 1.00 92.31 189 ALA A CA 1
ATOM 1603 C C . ALA A 1 189 ? 25.411 14.677 -23.238 1.00 92.31 189 ALA A C 1
ATOM 1605 O O . ALA A 1 189 ? 25.935 15.240 -24.199 1.00 92.31 189 ALA A O 1
ATOM 1606 N N . LEU A 1 190 ? 25.831 13.480 -22.812 1.00 92.62 190 LEU A N 1
ATOM 1607 C CA . LEU A 1 190 ? 26.911 12.722 -23.458 1.00 92.62 190 LEU A CA 1
ATOM 1608 C C . LEU A 1 190 ? 26.469 12.044 -24.764 1.00 92.62 190 LEU A C 1
ATOM 1610 O O . LEU A 1 190 ? 27.292 11.841 -25.659 1.00 92.62 190 LEU A O 1
ATOM 1614 N N . ILE A 1 191 ? 25.190 11.681 -24.877 1.00 91.50 191 ILE A N 1
ATOM 1615 C CA . ILE A 1 191 ? 24.636 10.992 -26.052 1.00 91.50 191 ILE A CA 1
ATOM 1616 C C . ILE A 1 191 ? 24.287 11.987 -27.169 1.00 91.50 191 ILE A C 1
ATOM 1618 O O . ILE A 1 191 ? 24.582 11.723 -28.337 1.00 91.50 191 ILE A O 1
ATOM 1622 N N . LYS A 1 192 ? 23.719 13.150 -26.825 1.00 86.56 192 LYS A N 1
ATOM 1623 C CA . LYS A 1 192 ? 23.215 14.153 -27.780 1.00 86.56 192 LYS A CA 1
ATOM 1624 C C . LYS A 1 192 ? 24.196 14.572 -28.900 1.00 86.56 192 LYS A C 1
ATOM 1626 O O . LYS A 1 192 ? 23.763 14.596 -30.050 1.00 86.56 192 LYS A O 1
ATOM 1631 N N . PRO A 1 193 ? 25.503 14.825 -28.665 1.00 72.31 193 PRO A N 1
ATOM 1632 C CA . PRO A 1 193 ? 26.399 15.307 -29.724 1.00 72.31 193 PRO A CA 1
ATOM 1633 C C . PRO A 1 193 ? 26.743 14.267 -30.807 1.00 72.31 193 PRO A C 1
ATOM 1635 O O . PRO A 1 193 ? 27.335 14.624 -31.823 1.00 72.31 193 PRO A O 1
ATOM 1638 N N . LYS A 1 194 ? 26.394 12.982 -30.636 1.00 61.09 194 LYS A N 1
ATOM 1639 C CA . LYS A 1 194 ? 26.678 11.940 -31.645 1.00 61.09 194 LYS A CA 1
ATOM 1640 C C . LYS A 1 194 ? 25.599 11.805 -32.723 1.00 61.09 194 LY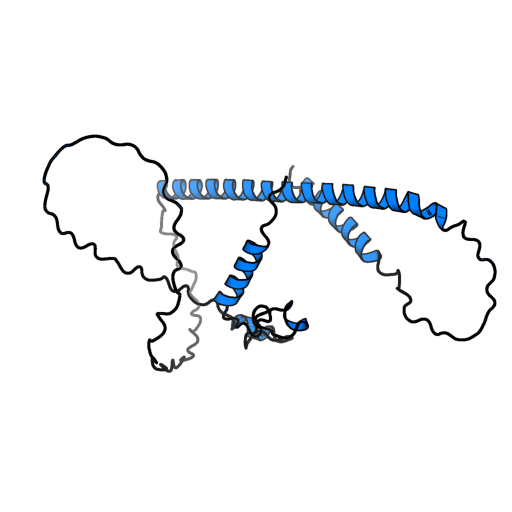S A C 1
ATOM 1642 O O . LYS A 1 194 ? 25.879 11.216 -33.764 1.00 61.09 194 LYS A O 1
ATOM 1647 N N . ALA A 1 195 ? 24.401 12.346 -32.502 1.00 59.00 195 ALA A N 1
ATOM 1648 C CA . ALA A 1 195 ? 23.295 12.241 -33.455 1.00 59.00 195 ALA A CA 1
ATOM 1649 C C . ALA A 1 195 ? 23.388 13.261 -34.607 1.00 59.00 195 ALA A C 1
ATOM 1651 O O . ALA A 1 195 ? 22.944 12.971 -35.712 1.00 59.00 195 ALA A O 1
ATOM 1652 N N . GLU A 1 196 ? 24.018 14.420 -34.392 1.00 61.00 196 GLU A N 1
ATOM 1653 C CA . GLU A 1 196 ? 24.097 15.494 -35.400 1.00 61.00 196 GLU A CA 1
ATOM 1654 C C . GLU A 1 196 ? 25.211 15.292 -36.445 1.00 61.00 196 GLU A C 1
ATOM 1656 O O . GLU A 1 196 ? 25.249 16.003 -37.445 1.00 61.00 196 GLU A O 1
ATOM 1661 N N . ASN A 1 197 ? 26.096 14.303 -36.260 1.00 59.34 197 ASN A N 1
ATOM 1662 C CA . ASN A 1 197 ? 27.201 14.009 -37.187 1.00 59.34 197 ASN A CA 1
ATOM 1663 C C . ASN A 1 197 ? 27.003 12.729 -38.019 1.00 59.34 197 ASN A C 1
ATOM 1665 O O . ASN A 1 197 ? 27.854 12.388 -38.841 1.00 59.34 197 ASN A O 1
ATOM 1669 N N . TYR A 1 198 ? 25.874 12.030 -37.855 1.00 60.78 198 TYR A N 1
ATOM 1670 C CA . TYR A 1 198 ? 25.427 11.045 -38.841 1.00 60.78 198 TYR A CA 1
ATOM 1671 C C . TYR A 1 198 ? 24.758 11.789 -40.001 1.00 60.78 198 TYR A C 1
ATOM 1673 O O . TYR A 1 198 ? 23.543 11.946 -40.073 1.00 60.78 198 TYR A O 1
ATOM 1681 N N . MET A 1 199 ? 25.604 12.283 -40.905 1.00 57.31 199 MET A N 1
ATOM 1682 C CA . MET A 1 199 ? 25.220 12.754 -42.233 1.00 57.31 199 MET A CA 1
ATOM 1683 C C . MET A 1 199 ? 24.333 11.695 -42.923 1.00 57.31 199 MET A C 1
ATOM 1685 O O . MET A 1 199 ? 24.757 10.541 -43.043 1.00 57.31 199 MET A O 1
ATOM 1689 N N . PRO A 1 200 ? 23.125 12.045 -43.404 1.00 57.47 200 PRO A N 1
ATOM 1690 C CA . PRO A 1 200 ? 22.295 11.146 -44.190 1.00 57.47 200 PRO A CA 1
ATOM 1691 C C . PRO A 1 200 ? 22.892 11.045 -45.593 1.00 57.47 200 PRO A C 1
ATOM 1693 O O . PRO A 1 200 ? 22.537 11.789 -46.506 1.00 57.47 200 PRO A O 1
ATOM 1696 N N . TYR A 1 201 ? 23.835 10.129 -45.784 1.00 58.03 201 TYR A N 1
ATOM 1697 C CA . TYR A 1 201 ? 24.293 9.786 -47.123 1.00 58.03 201 TYR A CA 1
ATOM 1698 C C . TYR A 1 201 ? 23.181 8.984 -47.824 1.00 58.03 201 TYR A C 1
ATOM 1700 O O . TYR A 1 201 ? 23.067 7.775 -47.665 1.00 58.03 201 TYR A O 1
ATOM 1708 N N . TYR A 1 202 ? 22.320 9.716 -48.535 1.00 54.91 202 TYR A N 1
ATOM 1709 C CA . TYR A 1 202 ? 21.483 9.324 -49.673 1.00 54.91 202 TYR A CA 1
ATOM 1710 C C . TYR A 1 202 ? 21.088 7.841 -49.779 1.00 54.91 202 TYR A C 1
ATOM 1712 O O . TYR A 1 202 ? 21.793 7.037 -50.386 1.00 54.91 202 TYR A O 1
ATOM 1720 N N . THR A 1 203 ? 19.876 7.506 -49.336 1.00 52.12 203 THR A N 1
ATOM 1721 C CA . THR A 1 203 ? 19.139 6.352 -49.873 1.00 52.12 203 THR A CA 1
ATOM 1722 C C . THR A 1 203 ? 17.916 6.855 -50.625 1.00 52.12 203 THR A C 1
ATOM 1724 O O . THR A 1 203 ? 17.125 7.647 -50.119 1.00 52.12 203 THR A O 1
ATOM 1727 N N . GLN A 1 204 ? 17.838 6.453 -51.890 1.00 59.59 204 GLN A N 1
ATOM 1728 C CA . GLN A 1 204 ? 16.822 6.879 -52.841 1.00 59.59 204 GLN A CA 1
ATOM 1729 C C . GLN A 1 204 ? 15.406 6.432 -52.438 1.00 59.59 204 GLN A C 1
ATOM 1731 O O . GLN A 1 204 ? 15.252 5.415 -51.759 1.00 59.59 204 GLN A O 1
ATOM 1736 N N . PRO A 1 205 ? 14.364 7.150 -52.898 1.00 57.19 205 PRO A N 1
ATOM 1737 C CA . PRO A 1 205 ? 12.976 6.807 -52.624 1.00 57.19 205 PRO A CA 1
ATOM 1738 C C . PRO A 1 205 ? 12.559 5.566 -53.428 1.00 57.19 205 PRO A C 1
ATOM 1740 O O . PRO A 1 205 ? 12.149 5.674 -54.580 1.00 57.19 205 PRO A O 1
ATOM 1743 N N . SER A 1 206 ? 12.635 4.384 -52.812 1.00 54.78 206 SER A N 1
ATOM 1744 C CA . SER A 1 206 ? 11.956 3.183 -53.311 1.00 54.78 206 SER A CA 1
ATOM 1745 C C . SER A 1 206 ? 10.760 2.859 -52.419 1.00 54.78 206 SER A C 1
ATOM 1747 O O . SER A 1 206 ? 10.876 2.312 -51.328 1.00 54.78 206 SER A O 1
ATOM 1749 N N . THR A 1 207 ? 9.621 3.343 -52.900 1.00 59.00 207 THR A N 1
ATOM 1750 C CA . THR A 1 207 ? 8.232 2.905 -52.731 1.00 59.00 207 THR A CA 1
ATOM 1751 C C . THR A 1 207 ? 7.892 1.826 -51.688 1.00 59.00 207 THR A C 1
ATOM 1753 O O . THR A 1 207 ? 8.341 0.688 -51.769 1.00 59.00 207 THR A O 1
ATOM 1756 N N . MET A 1 208 ? 6.905 2.180 -50.855 1.00 52.94 208 MET A N 1
ATOM 1757 C CA . MET A 1 208 ? 5.949 1.308 -50.156 1.00 52.94 208 MET A CA 1
ATOM 1758 C C . MET A 1 208 ? 6.509 0.325 -49.123 1.00 52.94 208 MET A C 1
ATOM 1760 O O . MET A 1 208 ? 6.505 -0.882 -49.332 1.00 52.94 208 MET A O 1
ATOM 1764 N N . TYR A 1 209 ? 6.813 0.833 -47.928 1.00 49.94 209 TYR A N 1
ATOM 1765 C CA . TYR A 1 209 ? 6.572 0.067 -46.706 1.00 49.94 209 TYR A CA 1
ATOM 1766 C C . TYR A 1 209 ? 5.846 0.948 -45.690 1.00 49.94 209 TYR A C 1
ATOM 1768 O O . TYR A 1 209 ? 6.333 1.997 -45.274 1.00 49.94 209 TYR A O 1
ATOM 1776 N N . ILE A 1 210 ? 4.632 0.524 -45.350 1.00 58.78 210 ILE A N 1
ATOM 1777 C CA . ILE A 1 210 ? 3.799 1.091 -44.293 1.00 58.78 210 ILE A CA 1
ATOM 1778 C C . ILE A 1 210 ? 4.518 0.807 -42.974 1.00 58.78 210 ILE A C 1
ATOM 1780 O O . ILE A 1 210 ? 4.677 -0.352 -42.598 1.00 58.78 210 ILE A O 1
ATOM 1784 N N . SER A 1 211 ? 4.984 1.863 -42.310 1.00 51.06 211 SER A N 1
ATOM 1785 C CA . SER A 1 211 ? 5.579 1.795 -40.975 1.00 51.06 211 SER A CA 1
ATOM 1786 C C . SER A 1 211 ? 4.462 1.731 -39.928 1.00 51.06 211 SER A C 1
ATOM 1788 O O . SER A 1 211 ? 3.686 2.687 -39.839 1.00 51.06 211 SER A O 1
ATOM 1790 N N . PRO A 1 212 ? 4.325 0.647 -39.142 1.00 58.34 212 PRO A N 1
ATOM 1791 C CA . PRO A 1 212 ? 3.464 0.650 -37.976 1.00 58.34 212 PRO A CA 1
ATOM 1792 C C . PRO A 1 212 ? 4.272 1.156 -36.773 1.00 58.34 212 PRO A C 1
ATOM 1794 O O . PRO A 1 212 ? 5.391 0.706 -36.550 1.00 58.34 212 PRO A O 1
ATOM 1797 N N . PHE A 1 213 ? 3.660 2.038 -35.983 1.00 53.78 213 PHE A N 1
ATOM 1798 C CA . PHE A 1 213 ? 4.179 2.669 -34.760 1.00 53.78 213 PHE A CA 1
ATOM 1799 C C . PHE A 1 213 ? 5.019 3.939 -34.943 1.00 53.78 213 PHE A C 1
ATOM 1801 O O . PHE A 1 213 ? 6.222 3.979 -34.690 1.00 53.78 213 PHE A O 1
ATOM 1808 N N . SER A 1 214 ? 4.324 5.036 -35.247 1.00 45.88 214 SER A N 1
ATOM 1809 C CA . SER A 1 214 ? 4.650 6.328 -34.644 1.00 45.88 214 SER A CA 1
ATOM 1810 C C . SER A 1 214 ? 4.360 6.239 -33.142 1.00 45.88 214 SER A C 1
ATOM 1812 O O . SER A 1 214 ? 3.220 6.042 -32.728 1.00 45.88 214 SER A O 1
ATOM 1814 N N . PHE A 1 215 ? 5.401 6.298 -32.316 1.00 50.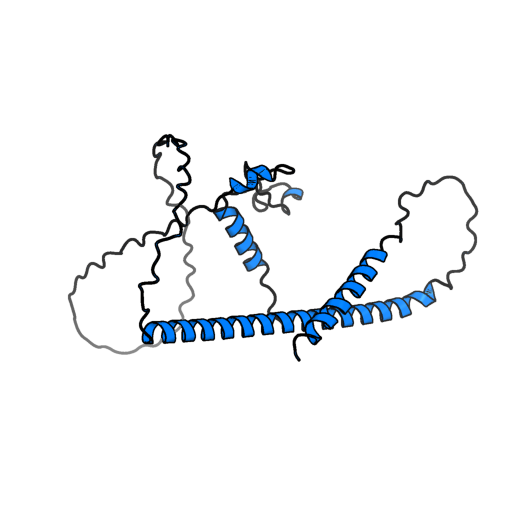34 215 PHE A N 1
ATOM 1815 C CA . PHE A 1 215 ? 5.242 6.461 -30.876 1.00 50.34 215 PHE A CA 1
ATOM 1816 C C . PHE A 1 215 ? 4.973 7.948 -30.635 1.00 50.34 215 PHE A C 1
ATOM 1818 O O . PHE A 1 215 ? 5.891 8.764 -30.719 1.00 50.34 215 PHE A O 1
ATOM 1825 N N . ASP A 1 216 ? 3.707 8.307 -30.438 1.00 47.31 216 ASP A N 1
ATOM 1826 C CA . ASP A 1 216 ? 3.293 9.692 -30.229 1.00 47.31 216 ASP A CA 1
ATOM 1827 C C . ASP A 1 216 ? 3.958 10.248 -28.960 1.00 47.31 216 ASP A C 1
ATOM 1829 O O . ASP A 1 216 ? 3.682 9.836 -27.833 1.00 47.31 216 ASP A O 1
ATOM 1833 N N . THR A 1 217 ? 4.861 11.209 -29.142 1.00 55.34 217 THR A N 1
ATOM 1834 C CA . THR A 1 217 ? 5.591 11.915 -28.076 1.00 55.34 217 THR A CA 1
ATOM 1835 C C . THR A 1 217 ? 4.725 12.907 -27.287 1.00 55.34 217 THR A C 1
ATOM 1837 O O . THR A 1 217 ? 5.241 13.666 -26.469 1.00 55.34 217 THR A O 1
ATOM 1840 N N . GLU A 1 218 ? 3.407 12.911 -27.495 1.00 55.31 218 GLU A N 1
ATOM 1841 C CA . GLU A 1 218 ? 2.470 13.853 -26.868 1.00 55.31 218 GLU A CA 1
ATOM 1842 C C . GLU A 1 218 ? 2.157 13.533 -25.393 1.00 55.31 218 GLU A C 1
ATOM 1844 O O . GLU A 1 218 ? 1.529 14.332 -24.702 1.00 55.31 218 GLU A O 1
ATOM 1849 N N . ASN A 1 219 ? 2.650 12.413 -24.853 1.00 52.41 219 ASN A N 1
ATOM 1850 C CA . ASN A 1 219 ? 2.291 11.966 -23.502 1.00 52.41 219 ASN A CA 1
ATOM 1851 C C . ASN A 1 219 ? 3.204 12.480 -22.364 1.00 52.41 219 ASN A C 1
ATOM 1853 O O . ASN A 1 219 ? 3.092 12.028 -21.225 1.00 52.41 219 ASN A O 1
ATOM 1857 N N . ASN A 1 220 ? 4.096 13.443 -22.630 1.00 51.81 220 ASN A N 1
ATOM 1858 C CA . ASN A 1 220 ? 4.981 14.023 -21.605 1.00 51.81 220 ASN A CA 1
ATOM 1859 C C . ASN A 1 220 ? 4.335 15.143 -20.760 1.00 51.81 220 ASN A C 1
ATOM 1861 O O . ASN A 1 220 ? 4.923 15.567 -19.765 1.00 51.81 220 ASN A O 1
ATOM 1865 N N . ASN A 1 221 ? 3.115 15.591 -21.087 1.00 54.72 221 ASN A N 1
ATOM 1866 C CA . ASN A 1 221 ? 2.416 16.633 -20.317 1.00 54.72 221 ASN A CA 1
ATOM 1867 C C . ASN A 1 221 ? 1.959 16.171 -18.921 1.00 54.72 221 ASN A C 1
ATOM 1869 O O . ASN A 1 221 ? 1.798 16.992 -18.020 1.00 54.72 221 ASN A O 1
ATOM 1873 N N . TRP A 1 222 ? 1.795 14.864 -18.692 1.00 58.03 222 TRP A N 1
ATOM 1874 C CA . TRP A 1 222 ? 1.455 14.355 -17.358 1.00 58.03 222 TRP A CA 1
ATOM 1875 C C . TRP A 1 222 ? 2.594 14.596 -16.349 1.00 58.03 222 TRP A C 1
ATOM 1877 O O . TRP A 1 222 ? 2.338 15.001 -15.215 1.00 58.03 222 TRP A O 1
ATOM 1887 N N . ILE A 1 223 ? 3.857 14.437 -16.756 1.00 56.38 223 ILE A N 1
ATOM 1888 C CA . ILE A 1 223 ? 4.995 14.606 -15.839 1.00 56.38 223 ILE A CA 1
ATOM 1889 C C . ILE A 1 223 ? 5.089 16.057 -15.336 1.00 56.38 223 ILE A C 1
ATOM 1891 O O . ILE A 1 223 ? 5.366 16.267 -14.156 1.00 56.38 223 ILE A O 1
ATOM 1895 N N . GLN A 1 224 ? 4.778 17.048 -16.180 1.00 56.84 224 GLN A N 1
ATOM 1896 C CA . GLN A 1 224 ? 4.768 18.461 -15.776 1.00 56.84 224 GLN A CA 1
ATOM 1897 C C . GLN A 1 224 ? 3.634 18.789 -14.789 1.00 56.84 224 GLN A C 1
ATOM 1899 O O . GLN A 1 224 ? 3.873 19.484 -13.798 1.00 56.84 224 GLN A O 1
ATOM 1904 N N . ASN A 1 225 ? 2.446 18.201 -14.971 1.00 54.91 225 ASN A N 1
ATOM 1905 C CA . ASN A 1 225 ? 1.315 18.399 -14.054 1.00 54.91 225 ASN A CA 1
ATOM 1906 C C . ASN A 1 225 ? 1.570 17.838 -12.641 1.00 54.91 225 ASN A C 1
ATOM 1908 O O . ASN A 1 225 ? 1.053 18.380 -11.665 1.00 54.91 225 ASN A O 1
ATOM 1912 N N . ILE A 1 226 ? 2.382 16.780 -12.493 1.00 57.38 226 ILE A N 1
ATOM 1913 C CA . ILE A 1 226 ? 2.744 16.257 -11.162 1.00 57.38 226 ILE A CA 1
ATOM 1914 C C . ILE A 1 226 ? 3.668 17.233 -10.424 1.00 57.38 226 ILE A C 1
ATOM 1916 O O . ILE A 1 226 ? 3.497 17.458 -9.227 1.00 57.38 226 ILE A O 1
ATOM 1920 N N . THR A 1 227 ? 4.643 17.825 -11.116 1.00 57.56 227 THR A N 1
ATOM 1921 C CA . THR A 1 227 ? 5.600 18.745 -10.485 1.00 57.56 227 THR A CA 1
ATOM 1922 C C . THR A 1 227 ? 4.963 20.045 -9.996 1.00 57.56 227 THR A C 1
ATOM 1924 O O . THR A 1 227 ? 5.366 20.542 -8.946 1.00 57.56 227 THR A O 1
ATOM 1927 N N . GLU A 1 228 ? 3.948 20.571 -10.689 1.00 58.59 228 GLU A N 1
ATOM 1928 C CA . GLU A 1 228 ? 3.236 21.778 -10.241 1.00 58.59 228 GLU A CA 1
ATOM 1929 C C . GLU A 1 228 ? 2.361 21.504 -9.010 1.00 58.59 228 GLU A C 1
ATOM 1931 O O . GLU A 1 228 ? 2.413 22.265 -8.045 1.00 58.59 228 GLU A O 1
ATOM 1936 N N . SER A 1 229 ? 1.671 20.358 -8.962 1.00 58.84 229 SER A N 1
ATOM 1937 C CA . SER A 1 229 ? 0.830 19.984 -7.814 1.00 58.84 229 SER A CA 1
ATOM 1938 C C . SER A 1 229 ? 1.612 19.780 -6.506 1.00 58.84 229 SER A C 1
ATOM 1940 O O . SER A 1 229 ? 1.028 19.883 -5.430 1.00 58.84 229 SER A O 1
ATOM 1942 N N . ILE A 1 230 ? 2.915 19.481 -6.565 1.00 57.59 230 ILE A N 1
ATOM 1943 C CA . ILE A 1 230 ? 3.755 19.265 -5.372 1.00 57.59 230 ILE A CA 1
ATOM 1944 C C . ILE A 1 230 ? 4.214 20.598 -4.761 1.00 57.59 230 ILE A C 1
ATOM 1946 O O . ILE A 1 230 ? 4.318 20.712 -3.539 1.00 57.59 230 ILE A O 1
ATOM 1950 N N . HIS A 1 231 ? 4.429 21.632 -5.580 1.00 56.41 231 HIS A N 1
ATOM 1951 C CA . HIS A 1 231 ? 4.828 22.953 -5.087 1.00 56.41 231 HIS A CA 1
ATOM 1952 C C . HIS A 1 231 ? 3.731 23.671 -4.288 1.00 56.41 231 HIS A C 1
ATOM 1954 O O . HIS A 1 231 ? 4.053 24.536 -3.468 1.00 56.41 231 HIS A O 1
ATOM 1960 N N . ASP A 1 232 ? 2.466 23.297 -4.479 1.00 54.97 232 ASP A N 1
ATOM 1961 C CA . ASP A 1 232 ? 1.345 23.844 -3.712 1.00 54.97 232 ASP A CA 1
ATOM 1962 C C . ASP A 1 232 ? 1.197 23.174 -2.332 1.00 54.97 232 ASP A C 1
ATOM 19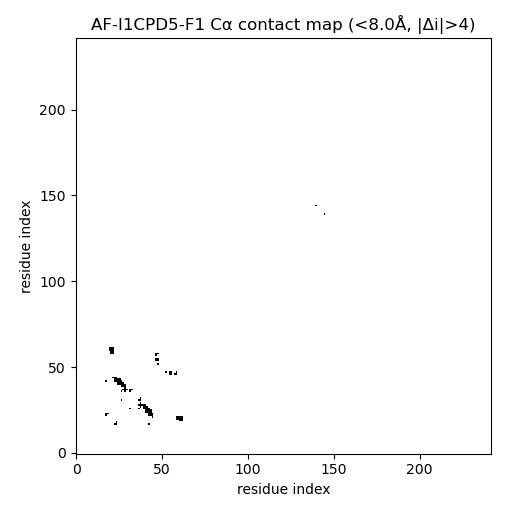64 O O . ASP A 1 232 ? 0.911 23.858 -1.347 1.00 54.97 232 ASP A O 1
ATOM 1968 N N . ILE A 1 233 ? 1.527 21.880 -2.207 1.00 57.09 233 ILE A N 1
ATOM 1969 C CA . ILE A 1 233 ? 1.486 21.141 -0.928 1.00 57.09 233 ILE A CA 1
ATOM 1970 C C . ILE A 1 233 ? 2.548 21.663 0.056 1.00 57.09 233 ILE A C 1
ATOM 1972 O O . ILE A 1 233 ? 2.269 21.841 1.246 1.00 57.09 233 ILE A O 1
ATOM 1976 N N . ASP A 1 234 ? 3.751 21.985 -0.431 1.00 51.28 234 ASP A N 1
ATOM 1977 C CA . ASP A 1 234 ? 4.808 22.581 0.402 1.00 51.28 234 ASP A CA 1
ATOM 1978 C C . ASP A 1 234 ? 4.448 24.005 0.870 1.00 51.28 234 ASP A C 1
ATOM 1980 O O . ASP A 1 234 ? 4.920 24.466 1.915 1.00 51.28 234 ASP A O 1
ATOM 1984 N N . ARG A 1 235 ? 3.586 24.712 0.123 1.00 59.19 235 ARG A N 1
ATOM 1985 C CA . ARG A 1 235 ? 3.146 26.071 0.460 1.00 59.19 235 ARG A CA 1
ATOM 1986 C C . ARG A 1 235 ? 2.065 26.064 1.544 1.00 59.19 235 ARG A C 1
ATOM 1988 O O . ARG A 1 235 ? 2.126 26.902 2.441 1.00 59.19 235 ARG A O 1
ATOM 1995 N N . GLU A 1 236 ? 1.143 25.102 1.527 1.00 53.22 236 GLU A N 1
ATOM 1996 C CA . GLU A 1 236 ? 0.109 24.951 2.566 1.00 53.22 236 GLU A CA 1
ATOM 1997 C C . GLU A 1 236 ? 0.671 24.438 3.902 1.00 53.22 236 GLU A C 1
ATOM 1999 O O . GLU A 1 236 ? 0.273 24.919 4.967 1.00 53.22 236 GLU A O 1
ATOM 2004 N N . CYS A 1 237 ? 1.670 23.548 3.877 1.00 54.56 237 CYS A N 1
ATOM 2005 C CA . CYS A 1 237 ? 2.321 23.055 5.099 1.00 54.56 237 CYS A CA 1
ATOM 2006 C C . CYS A 1 237 ? 3.074 24.151 5.879 1.00 54.56 237 CYS A C 1
ATOM 2008 O O . CYS A 1 237 ? 3.283 24.020 7.085 1.00 54.56 237 CYS A O 1
ATOM 2010 N N . ASN A 1 238 ? 3.471 25.242 5.216 1.00 47.41 238 ASN A N 1
ATOM 2011 C CA . ASN A 1 238 ? 4.229 26.331 5.837 1.00 47.41 238 ASN A CA 1
ATOM 2012 C C . ASN A 1 238 ? 3.335 27.436 6.441 1.00 47.41 238 ASN A C 1
ATOM 2014 O O . ASN A 1 238 ? 3.810 28.262 7.217 1.00 47.41 238 ASN A O 1
ATOM 2018 N N . VAL A 1 239 ? 2.037 27.463 6.113 1.00 59.38 239 VAL A N 1
ATOM 2019 C CA . VAL A 1 239 ? 1.094 28.474 6.633 1.00 59.38 239 VAL A CA 1
ATOM 2020 C C . VAL A 1 239 ? 0.523 28.078 8.000 1.00 59.38 239 VAL A C 1
ATOM 2022 O O . VAL A 1 239 ? 0.237 28.952 8.809 1.00 59.38 239 VAL A O 1
ATOM 2025 N N . ASN A 1 240 ? 0.450 26.782 8.311 1.00 51.97 240 ASN A N 1
ATOM 2026 C CA . ASN A 1 240 ? -0.136 26.280 9.563 1.00 51.97 240 ASN A CA 1
ATOM 2027 C C . ASN A 1 240 ? 0.851 26.190 10.747 1.00 51.97 240 ASN A C 1
ATOM 2029 O O . ASN A 1 240 ? 0.502 25.641 11.788 1.00 51.97 240 ASN A O 1
ATOM 2033 N N . ASN A 1 241 ? 2.076 26.706 10.595 1.00 49.56 241 ASN A N 1
ATOM 2034 C CA . ASN A 1 241 ? 3.136 26.677 11.616 1.00 49.56 241 ASN A CA 1
ATOM 2035 C C . ASN A 1 241 ? 3.503 28.075 12.164 1.00 49.56 241 ASN A C 1
ATOM 2037 O O . ASN A 1 241 ? 4.587 28.266 12.719 1.00 49.56 241 ASN A O 1
ATOM 2041 N N . LYS A 1 242 ? 2.609 29.057 12.006 1.00 45.09 242 LYS A N 1
ATOM 2042 C CA . LYS A 1 242 ? 2.653 30.364 12.679 1.00 45.09 242 LYS A CA 1
ATOM 2043 C C . LYS A 1 242 ? 1.441 30.524 13.581 1.00 45.09 242 LYS A C 1
ATOM 2045 O O . LYS A 1 242 ? 1.626 31.125 14.660 1.00 45.09 242 LYS A O 1
#

Foldseek 3Di:
DPDPPPVVVVVVVVVVVCVQLPKDWPDDLVPDPDPVRVPDTDTDDPQDDPPRPVSVVVRDGHPPPPPPPPPPPPDDDDDDDDDDDDDDDDDDDDDDDDDPDDPPDDDDDDDDDDDDPPPPPDDDPPPPDDPPDPDPPDPDPVVNVVVVVVVVVVVVVVVVVVVVVVVVVVVVVVVVVVVVVVVVVVVCVVPVVVVVPPDPPDDDDDDDDDDPDPPPPPPCVVVVVVVVVVVVVVVVVVVVPD

Radius of gyration: 34.31 Å; Cα contacts (8 Å, |Δi|>4): 57; chains: 1; bounding box: 73×72×98 Å

Solvent-accessible surface area (backbone atoms only — not comparable to full-atom values): 16489 Å² total; per-residue (Å²): 128,81,80,73,79,57,62,67,58,55,51,51,51,53,53,46,51,41,52,40,45,63,40,43,77,78,41,54,31,89,75,46,86,52,81,81,43,45,80,47,74,44,74,45,43,98,51,70,47,93,95,40,71,84,38,48,84,74,61,51,72,58,77,81,76,71,75,73,74,75,76,76,76,80,81,85,80,85,88,81,92,80,87,79,89,84,81,89,83,91,83,83,90,84,79,90,77,81,80,82,79,79,88,83,75,89,89,87,80,81,93,78,82,87,80,82,78,80,78,79,85,72,75,78,75,82,74,83,74,79,82,86,76,80,72,91,82,71,87,71,51,71,66,57,51,51,54,50,53,52,52,52,51,53,50,51,56,50,52,50,54,54,51,52,52,53,53,52,53,51,53,53,52,50,52,53,50,52,53,50,53,53,51,50,54,55,52,50,64,70,52,57,74,63,63,82,70,65,71,84,80,80,78,79,94,76,80,89,77,88,80,84,77,82,79,76,80,77,72,61,62,60,64,57,56,54,59,56,61,51,60,54,55,61,54,57,65,62,64,80,77,119

pLDDT: mean 71.69, std 20.04, range [40.34, 98.31]